Protein AF-A0A9W7BFG1-F1 (afdb_monomer)

Foldseek 3Di:
DDDDDDDDDDDDDDDDDDPDDDDDDDDDDDDDDDDDDDDDDDDDDDDDDDDDPDPPPPPDDDDDDDDDDDDPDPDDPPDPPPPPDDDPDDFDLLLVQLVQQVVQLVPEPQPPDGKKKWKAAPVSDTFFIFIKDFPPPDDPVVAASACDDPDPRNHCVVGIDHNLRRRQVRGPDPARAQIEMEMAEQDFQVSLVVCLVSNHQEYEYADDPVCPDPRNVNSVVSCVVSNRHYHYDDGPDPDDDDDPVVDPDDPPPPDPPPPPPPPDDDDDDDDDDDDDD

Nearest PDB structures (foldseek):
  2w4l-assembly1_F  TM=9.970E-01  e=1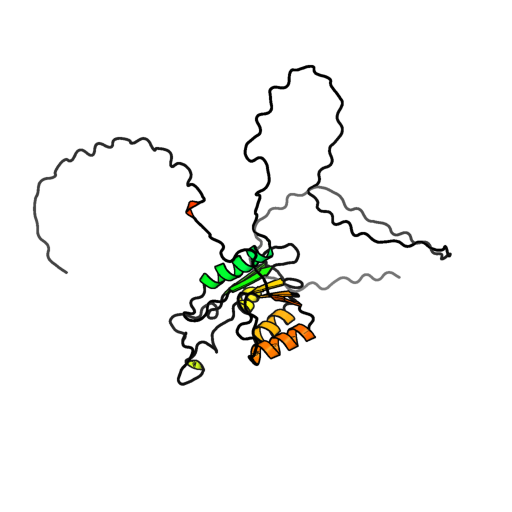.344E-28  Homo sapiens
  2w4l-assembly1_E  TM=9.725E-01  e=6.953E-29  Homo sapiens
  2w4l-assembly1_B  TM=9.940E-01  e=4.124E-28  Homo sapiens
  2w4l-assembly1_C  TM=9.724E-01  e=1.126E-24  Homo sapiens
  2w4l-assembly1_D  TM=9.408E-01  e=2.028E-25  Homo sapiens

pLDDT: mean 72.07, std 29.69, range [26.3, 98.88]

Mean predicted aligned error: 17.99 Å

Solvent-accessible surface area (backbone atoms only — not comparable to full-atom values): 18505 Å² total; per-residue (Å²): 134,90,83,89,85,87,88,84,88,88,80,87,85,88,76,95,82,84,87,85,81,84,91,79,89,85,84,88,83,90,78,86,82,86,86,84,88,84,89,87,90,86,91,82,82,88,76,91,79,82,82,78,82,78,77,84,73,85,84,73,79,83,86,78,92,76,80,94,73,91,71,96,64,89,77,73,82,78,74,78,66,88,80,85,66,80,76,92,80,70,81,50,68,68,53,47,44,44,46,50,4,54,59,36,12,71,70,29,78,50,92,86,67,64,35,8,12,26,28,28,41,86,85,75,41,80,37,17,52,15,31,26,38,61,53,92,90,58,58,80,85,79,51,47,83,37,92,64,52,97,46,71,85,45,18,26,75,86,55,51,40,50,13,62,53,37,11,66,71,54,36,84,45,100,68,48,61,64,11,35,35,22,26,49,52,57,58,41,36,72,45,38,54,52,44,53,76,50,35,36,38,33,42,36,20,60,37,63,89,58,52,88,39,70,45,34,46,51,17,51,52,50,30,64,73,72,66,33,45,76,44,78,55,79,66,94,59,98,74,85,84,88,65,80,75,78,60,74,74,76,82,78,73,82,71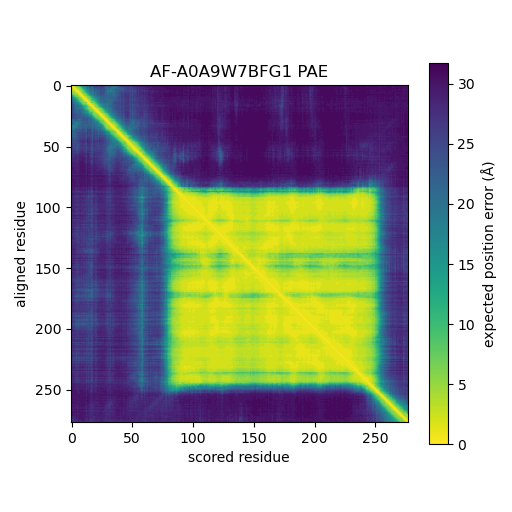,76,82,74,81,75,78,77,77,84,74,82,78,81,92,75,89,80,89,84,80,89,132

Secondary structure (DSSP, 8-state):
------------------------------------------------------------PPPPP----------------TT-S--SSPPPHHHHHHHHHHHHHTT---SS---EEEEE-TTS-EEEEEE-BPPTTS-TTTS---S--SSGGGSSTTTPBPHHHHHHHT-SSS--TT-EEEEEEPPPHHHHHHHHHHT--EEEEEE-TTTTSHHHHHHHHHHHHHT-EEEE---SSS-----GGGSPPPP--------------PPPP--------

InterPro domains:
  IPR002125 Cytidine and deoxycytidylate deaminase domain [PF00383] (93-206)
  IPR002125 Cytidine and deoxycytidylate deaminase domain [PS51747] (92-216)
  IPR015517 Deoxycytidylate deaminase-related [PTHR11086] (75-244)
  IPR016192 APOBEC/CMP deaminase, zinc-binding [PS00903] (162-195)
  IPR016193 Cytidine deaminase-like [SSF53927] (94-234)
  IPR035105 Deoxycytidylate deaminase domain [cd01286] (94-224)

Organism: NCBI:txid1606541

Radius of gyration: 32.83 Å; Cα contacts (8 Å, |Δi|>4): 308; chains: 1; bounding box: 117×61×84 Å

Structure (mmCIF, N/CA/C/O backbone):
data_AF-A0A9W7BFG1-F1
#
_entry.id   AF-A0A9W7BFG1-F1
#
loop_
_atom_site.group_PDB
_atom_site.id
_atom_site.type_symbol
_atom_site.label_atom_id
_atom_site.label_alt_id
_atom_site.label_comp_id
_atom_site.label_asym_id
_atom_site.label_entity_id
_atom_site.label_seq_id
_atom_site.pdbx_PDB_ins_code
_atom_site.Cartn_x
_atom_site.Cartn_y
_atom_site.Cartn_z
_atom_site.occupancy
_atom_site.B_iso_or_equiv
_atom_site.auth_seq_id
_atom_site.auth_comp_id
_atom_site.auth_asym_id
_atom_site.auth_atom_id
_atom_site.pdbx_PDB_model_num
ATOM 1 N N . MET A 1 1 ? -42.681 -41.526 6.812 1.00 36.12 1 MET A N 1
ATOM 2 C CA . MET A 1 1 ? -41.864 -42.642 6.291 1.00 36.12 1 MET A CA 1
ATOM 3 C C . MET A 1 1 ? -40.421 -42.371 6.676 1.00 36.12 1 MET A C 1
ATOM 5 O O . MET A 1 1 ? -39.918 -41.306 6.351 1.00 36.12 1 MET A O 1
ATOM 9 N N . ASN A 1 2 ? -39.822 -43.285 7.440 1.00 30.03 2 ASN A N 1
ATOM 10 C CA . ASN A 1 2 ? -38.415 -43.251 7.838 1.00 30.03 2 ASN A CA 1
ATOM 11 C C . ASN A 1 2 ? -37.505 -43.499 6.628 1.00 30.03 2 ASN A C 1
ATOM 13 O O . ASN A 1 2 ? -37.851 -44.305 5.767 1.00 30.03 2 ASN A O 1
ATOM 17 N N . GLY A 1 3 ? -36.332 -42.866 6.607 1.00 29.25 3 GLY A N 1
ATOM 18 C CA . GLY A 1 3 ? -35.307 -43.086 5.587 1.00 29.25 3 GLY A CA 1
ATOM 19 C C . GLY A 1 3 ? -33.927 -42.662 6.076 1.00 29.25 3 GLY A C 1
ATOM 20 O O . GLY A 1 3 ? -33.474 -41.560 5.794 1.00 29.25 3 GLY A O 1
ATOM 21 N N . LEU A 1 4 ? -33.301 -43.552 6.842 1.00 28.88 4 LEU A N 1
ATOM 22 C CA . LEU A 1 4 ? -31.905 -43.531 7.267 1.00 28.88 4 LEU A CA 1
ATOM 23 C C . LEU A 1 4 ? -31.034 -43.993 6.083 1.00 28.88 4 LEU A C 1
ATOM 25 O O . LEU A 1 4 ? -31.277 -45.080 5.565 1.00 28.88 4 LEU A O 1
ATOM 29 N N . ILE A 1 5 ? -30.013 -43.232 5.679 1.00 28.14 5 ILE A N 1
ATOM 30 C CA . ILE A 1 5 ? -28.895 -43.772 4.888 1.00 28.14 5 ILE A CA 1
ATOM 31 C C . ILE A 1 5 ? -27.597 -43.233 5.478 1.00 28.14 5 ILE A C 1
ATOM 33 O O . ILE A 1 5 ? -27.314 -42.039 5.437 1.00 28.14 5 ILE A O 1
ATOM 37 N N . CYS A 1 6 ? -26.810 -44.152 6.020 1.00 27.42 6 CYS A N 1
ATOM 38 C CA . CYS A 1 6 ? -25.409 -43.974 6.343 1.00 27.42 6 CYS A CA 1
ATOM 39 C C . CYS A 1 6 ? -24.687 -45.187 5.749 1.00 27.42 6 CYS A C 1
ATOM 41 O O . CYS A 1 6 ? -25.158 -46.304 5.959 1.00 27.42 6 CYS A O 1
ATOM 43 N N . LEU A 1 7 ? -23.606 -44.962 4.995 1.00 32.19 7 LEU A N 1
ATOM 44 C CA . LEU A 1 7 ? -22.329 -45.694 5.034 1.00 32.19 7 LEU A CA 1
ATOM 45 C C . LEU A 1 7 ? -21.498 -45.391 3.778 1.00 32.19 7 LEU A C 1
ATOM 47 O O . LEU A 1 7 ? -21.969 -45.520 2.652 1.00 32.19 7 LEU A O 1
ATOM 51 N N . GLY A 1 8 ? -20.233 -45.033 4.007 1.00 27.47 8 GLY A N 1
ATOM 52 C CA . GLY A 1 8 ? -19.219 -44.857 2.970 1.00 27.47 8 GLY A CA 1
ATOM 53 C C . GLY A 1 8 ? -17.966 -44.150 3.486 1.00 27.47 8 GLY A C 1
ATOM 54 O O . GLY A 1 8 ? -17.648 -43.058 3.034 1.00 27.47 8 GLY A O 1
ATOM 55 N N . ALA A 1 9 ? -17.284 -44.750 4.465 1.00 34.53 9 ALA A N 1
ATOM 56 C CA . ALA A 1 9 ? -15.946 -44.347 4.895 1.00 34.53 9 ALA A CA 1
ATOM 57 C C . ALA A 1 9 ? -14.885 -44.897 3.925 1.00 34.53 9 ALA A C 1
ATOM 59 O O . ALA A 1 9 ? -14.987 -46.051 3.515 1.00 34.53 9 ALA A O 1
ATOM 60 N N . GLY A 1 10 ? -13.846 -44.112 3.614 1.00 30.50 10 GLY A N 1
ATOM 61 C CA . GLY A 1 10 ? -12.666 -44.629 2.911 1.00 30.50 10 GLY A CA 1
ATOM 62 C C . GLY A 1 10 ? -11.799 -43.589 2.200 1.00 30.50 10 GLY A C 1
ATOM 63 O O . GLY A 1 10 ? -11.702 -43.627 0.983 1.00 30.50 10 GLY A O 1
ATOM 64 N N . ALA A 1 11 ? -11.139 -42.694 2.940 1.00 34.50 11 ALA A N 1
ATOM 65 C CA . ALA A 1 11 ? -9.873 -42.093 2.504 1.00 34.50 11 ALA A CA 1
ATOM 66 C C . ALA A 1 11 ? -9.095 -41.601 3.734 1.00 34.50 11 ALA A C 1
ATOM 68 O O . ALA A 1 11 ? -9.480 -40.649 4.410 1.00 34.50 11 ALA A O 1
ATOM 69 N N . SER A 1 12 ? -8.026 -42.323 4.045 1.00 32.75 12 SER A N 1
ATOM 70 C CA . SER A 1 12 ? -7.049 -42.079 5.101 1.00 32.75 12 SER A CA 1
ATOM 71 C C . SER A 1 12 ? -6.272 -40.779 4.872 1.00 32.75 12 SER A C 1
ATOM 73 O O . SER A 1 12 ? -5.597 -40.630 3.855 1.00 32.75 12 SER A O 1
ATOM 75 N N . CYS A 1 13 ? -6.314 -39.859 5.839 1.00 31.23 13 CYS A N 1
ATOM 76 C CA . CYS A 1 13 ? -5.344 -38.775 5.952 1.00 31.23 13 CYS A CA 1
ATOM 77 C C . CYS A 1 13 ? -4.135 -39.257 6.771 1.00 31.23 13 CYS A C 1
ATOM 79 O O . CYS A 1 13 ? -4.173 -39.279 8.000 1.00 31.23 13 CYS A O 1
ATOM 81 N N . ASP A 1 14 ? -3.061 -39.646 6.088 1.00 31.55 14 ASP A N 1
ATOM 82 C CA . ASP A 1 14 ? -1.747 -39.851 6.702 1.00 31.55 14 ASP A CA 1
ATOM 83 C C . ASP A 1 14 ? -0.910 -38.576 6.541 1.00 31.55 14 ASP A C 1
ATOM 85 O O . ASP A 1 14 ? -0.401 -38.291 5.461 1.00 31.55 14 ASP A O 1
ATOM 89 N N . MET A 1 15 ? -0.776 -37.795 7.619 1.00 32.56 15 MET A N 1
ATOM 90 C CA . MET A 1 15 ? 0.341 -36.863 7.834 1.00 32.56 15 MET A CA 1
ATOM 91 C C . MET A 1 15 ? 0.450 -36.484 9.328 1.00 32.56 15 MET A C 1
ATOM 93 O O . MET A 1 15 ? -0.565 -36.392 10.026 1.00 32.56 15 MET A O 1
ATOM 97 N N . PRO A 1 16 ? 1.669 -36.282 9.865 1.00 33.97 16 PRO A N 1
ATOM 98 C CA . PRO A 1 16 ? 1.954 -36.421 11.287 1.00 33.97 16 PRO A CA 1
ATOM 99 C C . PRO A 1 16 ? 2.050 -35.055 11.977 1.00 33.97 16 PRO A C 1
ATOM 101 O O . PRO A 1 16 ? 3.102 -34.428 11.966 1.00 33.97 16 PRO A O 1
ATOM 104 N N . CYS A 1 17 ? 0.976 -34.582 12.618 1.00 34.22 17 CYS A N 1
ATOM 105 C CA . CYS A 1 17 ? 1.080 -33.392 13.484 1.00 34.22 17 CYS A CA 1
ATOM 106 C C . CYS A 1 17 ? 0.189 -33.406 14.741 1.00 34.22 17 CYS A C 1
ATOM 108 O O . CYS A 1 17 ? 0.155 -32.429 15.484 1.00 34.22 17 CYS A O 1
ATOM 110 N N . CYS A 1 18 ? -0.506 -34.507 15.045 1.00 34.31 18 CYS A N 1
ATOM 111 C CA . CYS A 1 18 ? -1.439 -34.554 16.182 1.00 34.31 18 CYS A CA 1
ATOM 112 C C . CYS A 1 18 ? -1.169 -35.709 17.155 1.00 34.31 18 CYS A C 1
ATOM 114 O O . CYS A 1 18 ? -2.089 -36.410 17.571 1.00 34.31 18 CYS A O 1
ATOM 116 N N . ARG A 1 19 ? 0.091 -35.913 17.560 1.00 34.03 19 ARG A N 1
ATOM 117 C CA . ARG A 1 19 ? 0.404 -36.754 18.726 1.00 34.03 19 ARG A CA 1
ATOM 118 C C . ARG A 1 19 ? 0.784 -35.887 19.914 1.00 34.03 19 ARG A C 1
ATOM 120 O O . ARG A 1 19 ? 1.923 -35.464 20.041 1.00 34.03 19 ARG A O 1
ATOM 127 N N . GLY A 1 20 ? -0.180 -35.699 20.805 1.00 36.19 20 GLY A N 1
ATOM 128 C CA . GLY A 1 20 ? 0.082 -35.225 22.155 1.00 36.19 20 GLY A CA 1
ATOM 129 C C . GLY A 1 20 ? -1.037 -34.354 22.682 1.00 36.19 20 GLY A C 1
ATOM 130 O O . GLY A 1 20 ? -0.900 -33.146 22.645 1.00 36.19 20 GLY A O 1
ATOM 131 N N . LEU A 1 21 ? -2.116 -34.969 23.172 1.00 32.47 21 LEU A N 1
ATOM 132 C CA . LEU A 1 21 ? -2.880 -34.502 24.334 1.00 32.47 21 LEU A CA 1
ATOM 133 C C . LEU A 1 21 ? -3.831 -35.629 24.764 1.00 32.47 21 LEU A C 1
ATOM 135 O O . LEU A 1 21 ? -4.666 -36.110 23.998 1.00 32.47 21 LEU A O 1
ATOM 139 N N . LYS A 1 22 ? -3.609 -36.125 25.983 1.00 33.62 22 LYS A N 1
ATOM 140 C CA . LYS A 1 22 ? -4.366 -37.211 26.608 1.00 33.62 22 LYS A CA 1
ATOM 141 C C . LYS A 1 22 ? -5.809 -36.767 26.874 1.00 33.62 22 LYS A C 1
ATOM 143 O O . LYS A 1 22 ? -6.043 -35.660 27.346 1.00 33.62 22 LYS A O 1
ATOM 148 N N . ARG A 1 23 ? -6.753 -37.680 26.628 1.00 32.50 23 ARG A N 1
ATOM 149 C CA . ARG A 1 23 ? -8.150 -37.600 27.070 1.00 32.50 23 ARG A CA 1
ATOM 150 C C . ARG A 1 23 ? -8.219 -37.645 28.602 1.00 32.50 23 ARG A C 1
ATOM 152 O O . ARG A 1 23 ? -7.734 -38.600 29.201 1.00 32.50 23 ARG A O 1
ATOM 159 N N . GLY A 1 24 ? -8.873 -36.656 29.202 1.00 29.84 24 GLY A N 1
ATOM 160 C CA . GLY A 1 24 ? -9.443 -36.703 30.548 1.00 29.84 24 GLY A CA 1
ATOM 161 C C . GLY A 1 24 ? -10.875 -36.190 30.440 1.00 29.84 24 GLY A C 1
ATOM 162 O O . GLY A 1 24 ? -11.081 -35.080 29.959 1.00 29.84 24 GLY A O 1
ATOM 163 N N . GLY A 1 25 ? -11.847 -37.053 30.734 1.00 29.12 25 GLY A N 1
ATOM 164 C CA . GLY A 1 25 ? -13.266 -36.791 30.504 1.00 29.12 25 GLY A CA 1
ATOM 165 C C . GLY A 1 25 ? -13.963 -36.046 31.640 1.00 29.12 25 GLY A C 1
ATOM 166 O O . GLY A 1 25 ? -13.408 -35.871 32.721 1.00 29.12 25 GLY A O 1
ATOM 167 N N . GLY A 1 26 ? -15.226 -35.700 31.381 1.00 27.72 26 GLY A N 1
ATOM 168 C CA . GLY A 1 26 ? -16.223 -35.422 32.412 1.00 27.72 26 GLY A CA 1
ATOM 169 C C . GLY A 1 26 ? -17.043 -34.155 32.179 1.00 27.72 26 GLY A C 1
ATOM 170 O O . GLY A 1 26 ? -16.543 -33.060 32.394 1.00 27.72 26 GLY A O 1
ATOM 171 N N . GLY A 1 27 ? -18.329 -34.336 31.856 1.00 28.20 27 GLY A N 1
ATOM 172 C CA . GLY A 1 27 ? -19.391 -33.508 32.437 1.00 28.20 27 GLY A CA 1
ATOM 173 C C . GLY A 1 27 ? -20.100 -32.488 31.542 1.00 28.20 27 GLY A C 1
ATOM 174 O O . GLY A 1 27 ? -19.783 -31.311 31.601 1.00 28.20 27 GLY A O 1
ATOM 175 N N . GLY A 1 28 ? -21.160 -32.943 30.864 1.00 26.95 28 GLY A N 1
ATOM 176 C CA . GLY A 1 28 ? -22.507 -32.377 31.045 1.00 26.95 28 GLY A CA 1
ATOM 177 C C . GLY A 1 28 ? -22.949 -31.187 30.183 1.00 26.95 28 GLY A C 1
ATOM 178 O O . GLY A 1 28 ? -22.392 -30.101 30.276 1.00 26.95 28 GLY A O 1
ATOM 179 N N . GLY A 1 29 ? -24.067 -31.379 29.467 1.00 29.03 29 GLY A N 1
ATOM 180 C CA . GLY A 1 29 ? -24.996 -30.294 29.131 1.00 29.03 29 GLY A CA 1
ATOM 181 C C . GLY A 1 29 ? -25.420 -30.184 27.667 1.00 29.03 29 GLY A C 1
ATOM 182 O O . GLY A 1 29 ? -25.210 -29.139 27.062 1.00 29.03 29 GLY A O 1
ATOM 183 N N . GLU A 1 30 ? -26.043 -31.219 27.100 1.00 34.34 30 GLU A N 1
ATOM 184 C CA . GLU A 1 30 ? -26.917 -31.045 25.932 1.00 34.34 30 GLU A CA 1
ATOM 185 C C . GLU A 1 30 ? -28.240 -30.412 26.391 1.00 34.34 30 GLU A C 1
ATOM 187 O O . GLU A 1 30 ? -28.866 -30.898 27.335 1.00 34.34 30 GLU A O 1
ATOM 192 N N . SER A 1 31 ? -28.701 -29.357 25.718 1.00 29.44 31 SER A N 1
ATOM 193 C CA . SER A 1 31 ? -30.106 -28.950 25.777 1.00 29.44 31 SER A CA 1
ATOM 194 C C . SER A 1 31 ? -30.638 -28.670 24.373 1.00 29.44 31 SER A C 1
ATOM 196 O O . SER A 1 31 ? -30.244 -27.738 23.674 1.00 29.44 31 SER A O 1
ATOM 198 N N . CYS A 1 32 ? -31.538 -29.558 23.959 1.00 26.30 32 CYS A N 1
ATOM 199 C CA . CYS A 1 32 ? -32.383 -29.443 22.786 1.00 26.30 32 CYS A CA 1
ATOM 200 C C . CYS A 1 32 ? -33.391 -28.299 22.977 1.00 26.30 32 CYS A C 1
ATOM 202 O O . CYS A 1 32 ? -33.980 -28.168 24.050 1.00 26.30 32 CYS A O 1
ATOM 204 N N . VAL A 1 33 ? -33.641 -27.511 21.930 1.00 28.28 33 VAL A N 1
ATOM 205 C CA . VAL A 1 33 ? -34.744 -26.540 21.894 1.00 28.28 33 VAL A CA 1
ATOM 206 C C . VAL A 1 33 ? -35.858 -27.111 21.021 1.00 28.28 33 VAL A C 1
ATOM 208 O O . VAL A 1 33 ? -35.675 -27.327 19.824 1.00 28.28 33 VAL A O 1
ATOM 211 N N . SER A 1 34 ? -37.005 -27.372 21.646 1.00 27.34 34 SER A N 1
ATOM 212 C CA . SER A 1 34 ? -38.252 -27.764 20.990 1.00 27.34 34 SER A CA 1
ATOM 213 C C . SER A 1 34 ? -38.871 -26.577 20.253 1.00 27.34 34 SER A C 1
ATOM 215 O O . SER A 1 34 ? -39.034 -25.502 20.826 1.00 27.34 34 SER A O 1
ATOM 217 N N . ILE A 1 35 ? -39.272 -26.797 19.002 1.00 29.66 35 ILE A N 1
ATOM 218 C CA . ILE A 1 35 ? -40.114 -25.885 18.226 1.00 29.66 35 ILE A CA 1
ATOM 219 C C . ILE A 1 35 ? -41.555 -26.403 18.253 1.00 29.66 35 ILE A C 1
ATOM 221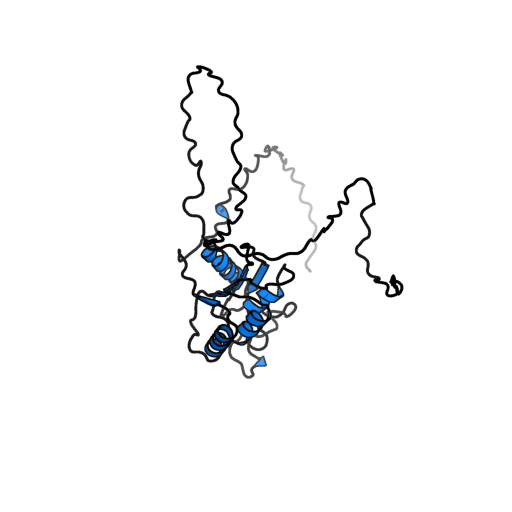 O O . ILE A 1 35 ? -41.836 -27.485 17.750 1.00 29.66 35 ILE A O 1
ATOM 225 N N . ASN A 1 36 ? -42.471 -25.635 18.840 1.00 31.84 36 ASN A N 1
ATOM 226 C CA . ASN A 1 36 ? -43.906 -25.797 18.612 1.00 31.84 36 ASN A CA 1
ATOM 227 C C . ASN A 1 36 ? -44.381 -24.589 17.806 1.00 31.84 36 ASN A C 1
ATOM 229 O O . ASN A 1 36 ? -44.252 -23.453 18.260 1.00 31.84 36 ASN A O 1
ATOM 233 N N . GLY A 1 37 ? -44.890 -24.848 16.603 1.00 28.34 37 GLY A N 1
ATOM 234 C CA . GLY A 1 37 ? -45.633 -23.882 15.801 1.00 28.34 37 GLY A CA 1
ATOM 235 C C . GLY A 1 37 ? -47.137 -24.005 16.049 1.00 28.34 37 GLY A C 1
ATOM 236 O O . GLY A 1 37 ? -47.638 -25.097 16.312 1.00 28.34 37 GLY A O 1
ATOM 237 N N . SER A 1 38 ? -47.846 -22.885 15.931 1.00 31.89 38 SER A N 1
ATOM 238 C CA . SER A 1 38 ? -49.294 -22.836 15.721 1.00 31.89 38 SER A CA 1
ATOM 239 C C . SER A 1 38 ? -49.652 -21.579 14.929 1.00 31.89 38 SER A C 1
ATOM 241 O O . SER A 1 38 ? -49.167 -20.488 15.229 1.00 31.89 38 SER A O 1
ATOM 243 N N . ASP A 1 39 ? -50.480 -21.790 13.912 1.00 31.72 39 ASP A N 1
ATOM 244 C CA . ASP A 1 39 ? -50.897 -20.888 12.840 1.00 31.72 39 ASP A CA 1
ATOM 245 C C . ASP A 1 39 ? -51.834 -19.732 13.252 1.00 31.72 39 ASP A C 1
ATOM 247 O O . ASP A 1 39 ? -52.580 -19.841 14.224 1.00 31.72 39 ASP A O 1
ATOM 251 N N . GLY A 1 40 ? -51.892 -18.685 12.409 1.00 30.41 40 GLY A N 1
ATOM 252 C CA . GLY A 1 40 ? -53.086 -17.835 12.227 1.00 30.41 40 GLY A CA 1
ATOM 253 C C . GLY A 1 40 ? -52.843 -16.315 12.083 1.00 30.41 40 GLY A C 1
ATOM 254 O O . GLY A 1 40 ? -52.253 -15.726 12.985 1.00 30.41 40 GLY A O 1
ATOM 255 N N . PRO A 1 41 ? -53.320 -15.643 11.004 1.00 36.56 41 PRO A N 1
ATOM 256 C CA . PRO A 1 41 ? -53.121 -14.208 10.768 1.00 36.56 41 PRO A CA 1
ATOM 257 C C . PRO A 1 41 ? -54.328 -13.349 11.205 1.00 36.56 41 PRO A C 1
ATOM 259 O O . PRO A 1 41 ? -55.480 -13.720 10.989 1.00 36.56 41 PRO A O 1
ATOM 262 N N . GLY A 1 42 ? -54.069 -12.157 11.749 1.00 30.70 42 GLY A N 1
ATOM 263 C CA . GLY A 1 42 ? -55.076 -11.127 12.039 1.00 30.70 42 GLY A CA 1
ATOM 264 C C . GLY A 1 42 ? -54.437 -9.726 12.105 1.00 30.70 42 GLY A C 1
ATOM 265 O O . GLY A 1 42 ? -53.275 -9.633 12.502 1.00 30.70 42 GLY A O 1
ATOM 266 N N . PRO A 1 43 ? -55.128 -8.650 11.676 1.00 40.62 43 PRO A N 1
ATOM 267 C CA . PRO A 1 43 ? -54.515 -7.348 11.412 1.00 40.62 43 PRO A CA 1
ATOM 268 C C . PRO A 1 43 ? -54.606 -6.411 12.622 1.00 40.62 43 PRO A C 1
ATOM 270 O O . PRO A 1 43 ? -55.655 -6.345 13.256 1.00 40.62 43 PRO A O 1
ATOM 273 N N . VAL A 1 44 ? -53.555 -5.632 12.896 1.00 37.25 44 VAL A N 1
ATOM 274 C CA . VAL A 1 44 ? -53.647 -4.413 13.719 1.00 37.25 44 VAL A CA 1
ATOM 275 C C . VAL A 1 44 ? -52.629 -3.362 13.276 1.00 37.25 44 VAL A C 1
ATOM 277 O O . VAL A 1 44 ? -51.487 -3.661 12.928 1.00 37.25 44 VAL A O 1
ATOM 280 N N . ASP A 1 45 ? -53.121 -2.131 13.270 1.00 29.92 45 ASP A N 1
ATOM 281 C CA . ASP A 1 45 ? -52.550 -0.909 12.729 1.00 29.92 45 ASP A CA 1
ATOM 282 C C . ASP A 1 45 ? -51.293 -0.375 13.438 1.00 29.92 45 ASP A C 1
ATOM 284 O O . ASP A 1 45 ? -51.117 -0.487 14.647 1.00 29.92 45 ASP A O 1
ATOM 288 N N . GLY A 1 46 ? -50.472 0.315 12.638 1.00 32.69 46 GLY A N 1
ATOM 289 C CA . GLY A 1 46 ? -49.825 1.589 12.962 1.00 32.69 46 GLY A CA 1
ATOM 290 C C . GLY A 1 46 ? -49.094 1.753 14.297 1.00 32.69 46 GLY A C 1
ATOM 291 O O . GLY A 1 46 ? -49.638 2.334 15.229 1.00 32.69 46 GLY A O 1
ATOM 292 N N . ASN A 1 47 ? -47.785 1.484 14.307 1.00 32.06 47 ASN A N 1
ATOM 293 C CA . ASN A 1 47 ? -46.814 2.497 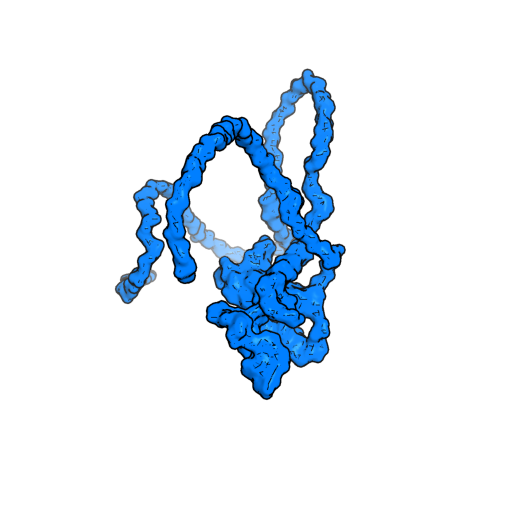14.740 1.00 32.06 47 ASN A CA 1
ATOM 294 C C . ASN A 1 47 ? -45.385 2.158 14.292 1.00 32.06 47 ASN A C 1
ATOM 296 O O . ASN A 1 47 ? -44.975 1.000 14.264 1.00 32.06 47 ASN A O 1
ATOM 300 N N . LYS A 1 48 ? -44.632 3.199 13.919 1.00 30.36 48 LYS A N 1
ATOM 301 C CA . LYS A 1 48 ? -43.218 3.137 13.521 1.00 30.36 48 LYS A CA 1
ATOM 302 C C . LYS A 1 48 ? -42.380 2.447 14.603 1.00 30.36 48 LYS A C 1
ATOM 304 O O . LYS A 1 48 ? -42.329 2.926 15.730 1.00 30.36 48 LYS A O 1
ATOM 309 N N . VAL A 1 49 ? -41.659 1.393 14.230 1.00 28.61 49 VAL A N 1
ATOM 310 C CA . VAL A 1 49 ? -40.547 0.846 15.017 1.00 28.61 49 VAL A CA 1
ATOM 311 C C . VAL A 1 49 ? -39.233 1.312 14.394 1.00 28.61 49 VAL A C 1
ATOM 313 O O . VAL A 1 49 ? -38.802 0.803 13.362 1.00 28.61 49 VAL A O 1
ATOM 316 N N . GLU A 1 50 ? -38.607 2.320 15.006 1.00 30.20 50 GLU A N 1
ATOM 317 C CA . GLU A 1 50 ? -37.186 2.606 14.801 1.00 30.20 50 GLU A CA 1
ATOM 318 C C . GLU A 1 50 ? -36.372 1.497 15.473 1.00 30.20 50 GLU A C 1
ATOM 320 O O . GLU A 1 50 ? -36.375 1.348 16.693 1.00 30.20 50 GLU A O 1
ATOM 325 N N . ALA A 1 51 ? -35.671 0.697 14.672 1.00 27.91 51 ALA A N 1
ATOM 326 C CA . ALA A 1 51 ? -34.697 -0.257 15.177 1.00 27.91 51 ALA A CA 1
ATOM 327 C C . ALA A 1 51 ? -33.373 0.473 15.447 1.00 27.91 51 ALA A C 1
ATOM 329 O O . ALA A 1 51 ? -32.521 0.601 14.566 1.00 27.91 51 ALA A O 1
ATOM 330 N N . THR A 1 52 ? -33.188 0.969 16.670 1.00 29.09 52 THR A N 1
ATOM 331 C CA . THR A 1 52 ? -31.872 1.407 17.143 1.00 29.09 52 THR A CA 1
ATOM 332 C C . THR A 1 52 ? -31.038 0.168 17.466 1.00 29.09 52 THR A C 1
ATOM 334 O O . THR A 1 52 ? -31.240 -0.490 18.484 1.00 29.09 52 THR A O 1
ATOM 337 N N . LEU A 1 53 ? -30.093 -0.170 16.587 1.00 27.42 53 LEU A N 1
ATOM 338 C CA . LEU A 1 53 ? -29.035 -1.138 16.882 1.00 27.42 53 LEU A CA 1
ATOM 339 C C . LEU A 1 53 ? -28.116 -0.545 17.957 1.00 27.42 53 LEU A C 1
ATOM 341 O O . LEU A 1 53 ? -27.175 0.189 17.654 1.00 27.42 53 LEU A O 1
ATOM 345 N N . VAL A 1 54 ? -28.401 -0.860 19.219 1.00 30.11 54 VAL A N 1
ATOM 346 C CA . VAL A 1 54 ? -27.483 -0.611 20.331 1.00 30.11 54 VAL A CA 1
ATOM 347 C C . VAL A 1 54 ? -26.297 -1.558 20.157 1.00 30.11 54 VAL A C 1
ATOM 349 O O . VAL A 1 54 ? -26.421 -2.775 20.290 1.00 30.11 54 VAL A O 1
ATOM 352 N N . ARG A 1 55 ? -25.141 -0.999 19.785 1.00 32.69 55 ARG A N 1
ATOM 353 C CA . ARG A 1 55 ? -23.862 -1.710 19.833 1.00 32.69 55 ARG A CA 1
ATOM 354 C C . ARG A 1 55 ? -23.529 -1.973 21.297 1.00 32.69 55 ARG A C 1
ATOM 356 O O . ARG A 1 55 ? -23.453 -1.042 22.091 1.00 32.69 55 ARG A O 1
ATOM 363 N N . ASN A 1 56 ? -23.331 -3.243 21.633 1.00 28.02 56 ASN A N 1
ATOM 364 C CA . ASN A 1 56 ? -22.798 -3.659 22.923 1.00 28.02 56 ASN A CA 1
ATOM 365 C C . ASN A 1 56 ? -21.301 -3.328 22.977 1.00 28.02 56 ASN A C 1
ATOM 367 O O . ASN A 1 56 ? -20.456 -4.185 22.723 1.00 28.02 56 ASN A O 1
ATOM 371 N N . ASP A 1 57 ? -20.979 -2.082 23.315 1.00 31.98 57 ASP A N 1
ATOM 372 C CA . ASP A 1 57 ? -19.652 -1.707 23.792 1.00 31.98 57 ASP A CA 1
ATOM 373 C C . ASP A 1 57 ? -19.504 -2.243 25.223 1.00 31.98 57 ASP A C 1
ATOM 375 O O . ASP A 1 57 ? -19.723 -1.550 26.214 1.00 31.98 57 ASP A O 1
ATOM 379 N N . THR A 1 58 ? -19.181 -3.530 25.362 1.00 38.84 58 THR A N 1
ATOM 380 C CA . THR A 1 58 ? -18.918 -4.136 26.672 1.00 38.84 58 THR A CA 1
ATOM 381 C C . THR A 1 58 ? -17.558 -3.690 27.200 1.00 38.84 58 THR A C 1
ATOM 383 O O . THR A 1 58 ? -16.583 -4.435 27.132 1.00 38.84 58 THR A O 1
ATOM 386 N N . TYR A 1 59 ? -17.520 -2.476 27.744 1.00 33.28 59 TYR A N 1
ATOM 387 C CA . TYR A 1 59 ? -16.720 -2.093 28.910 1.00 33.28 59 TYR A CA 1
ATOM 388 C C . TYR A 1 59 ? -17.502 -1.110 29.802 1.00 33.28 59 TYR A C 1
ATOM 390 O O . TYR A 1 59 ? -16.919 -0.220 30.404 1.00 33.28 59 TYR A O 1
ATOM 398 N N . ASP A 1 60 ? -18.814 -1.313 29.945 1.00 38.06 60 ASP A N 1
ATOM 399 C CA . ASP A 1 60 ? -19.596 -0.751 31.050 1.00 38.06 60 ASP A CA 1
ATOM 400 C C . ASP A 1 60 ? -19.949 -1.876 32.033 1.00 38.06 60 ASP A C 1
ATOM 402 O O . ASP A 1 60 ? -20.678 -2.814 31.707 1.00 38.06 60 ASP A O 1
ATOM 406 N N . ARG A 1 61 ? -19.398 -1.814 33.252 1.00 34.47 61 ARG A N 1
ATOM 407 C CA . ARG A 1 61 ? -19.882 -2.614 34.388 1.00 34.47 61 ARG A CA 1
ATOM 408 C C . ARG A 1 61 ? -20.928 -1.793 35.151 1.00 34.47 61 ARG A C 1
ATOM 410 O O . ARG A 1 61 ? -20.599 -0.678 35.552 1.00 34.47 61 ARG A O 1
ATOM 417 N N . PRO A 1 62 ? -22.120 -2.337 35.448 1.00 36.78 62 PRO A N 1
ATOM 418 C CA . PRO A 1 62 ? -23.070 -1.677 36.331 1.00 36.78 62 PRO A CA 1
ATOM 419 C C . PRO A 1 62 ? -22.621 -1.776 37.797 1.00 36.78 62 PRO A C 1
ATOM 421 O O . PRO A 1 62 ? -22.150 -2.819 38.258 1.00 36.78 62 PRO A O 1
ATOM 424 N N . LEU A 1 63 ? -22.764 -0.659 38.515 1.00 37.09 63 LEU A N 1
ATOM 425 C CA . LEU A 1 63 ? -22.591 -0.546 39.962 1.00 37.09 63 LEU A CA 1
ATOM 426 C C . LEU A 1 63 ? -23.677 -1.370 40.665 1.00 37.09 63 LEU A C 1
ATOM 428 O O . LEU A 1 63 ? -24.861 -1.167 40.420 1.00 37.09 63 LEU A O 1
ATOM 432 N N . ALA A 1 64 ? -23.263 -2.293 41.530 1.00 38.47 64 ALA A N 1
ATOM 433 C CA . ALA A 1 64 ? -24.169 -2.989 42.433 1.00 38.47 64 ALA A CA 1
ATOM 434 C C . ALA A 1 64 ? -24.331 -2.178 43.725 1.00 38.47 64 ALA A C 1
ATOM 436 O O . ALA A 1 64 ? -23.338 -1.831 44.371 1.00 38.47 64 ALA A O 1
ATOM 437 N N . ASP A 1 65 ? -25.587 -1.922 44.084 1.00 38.62 65 ASP A N 1
ATOM 438 C CA . ASP A 1 65 ? -26.030 -1.323 45.338 1.00 38.62 65 ASP A CA 1
ATOM 439 C C . ASP A 1 65 ? -25.492 -2.085 46.554 1.00 38.62 65 ASP A C 1
ATOM 441 O O . ASP A 1 65 ? -25.719 -3.289 46.694 1.00 38.62 65 ASP A O 1
ATOM 445 N N . LYS A 1 66 ? -24.813 -1.370 47.460 1.00 39.50 66 LYS A N 1
ATOM 446 C CA . LYS A 1 66 ? -24.583 -1.804 48.844 1.00 39.50 66 LYS A CA 1
ATOM 447 C C . LYS A 1 66 ? -24.669 -0.607 49.793 1.00 39.50 66 LYS A C 1
ATOM 449 O O . LYS A 1 66 ? -23.792 0.246 49.804 1.00 39.50 66 LYS A O 1
ATOM 454 N N . GLU A 1 67 ? -25.785 -0.589 50.518 1.00 33.53 67 GLU A N 1
ATOM 455 C CA . GLU A 1 67 ? -26.017 -0.136 51.898 1.00 33.53 67 GLU A CA 1
ATOM 456 C C . GLU A 1 67 ? -25.201 1.054 52.446 1.00 33.53 67 GLU A C 1
ATOM 458 O O . GLU A 1 67 ? -23.989 0.994 52.651 1.00 33.53 67 GLU A O 1
ATOM 463 N N . ASN A 1 68 ? -25.924 2.122 52.802 1.00 30.30 68 ASN A N 1
ATOM 464 C CA . ASN A 1 68 ? -25.405 3.270 53.542 1.00 30.30 68 ASN A CA 1
ATOM 465 C C . ASN A 1 68 ? -25.037 2.878 54.982 1.00 30.30 68 ASN A C 1
ATOM 467 O O . ASN A 1 68 ? -25.907 2.772 55.845 1.00 30.30 68 ASN A O 1
ATOM 471 N N . VAL A 1 69 ? -23.739 2.755 55.259 1.00 31.75 69 VAL A N 1
ATOM 472 C CA . VAL A 1 69 ? -23.187 2.802 56.619 1.00 31.75 69 VAL A CA 1
ATOM 473 C C . VAL A 1 69 ? -22.612 4.200 56.833 1.00 31.75 69 VAL A C 1
ATOM 475 O O . VAL A 1 69 ? -21.608 4.569 56.224 1.00 31.75 69 VAL A O 1
ATOM 478 N N . VAL A 1 70 ? -23.257 5.002 57.683 1.00 32.84 70 VAL A N 1
ATOM 479 C CA . VAL A 1 70 ? -22.730 6.308 58.099 1.00 32.84 70 VAL A CA 1
ATOM 480 C C . VAL A 1 70 ? -21.608 6.060 59.105 1.00 32.84 70 VAL A C 1
ATOM 482 O O . VAL A 1 70 ? -21.859 5.749 60.265 1.00 32.84 70 VAL A O 1
ATOM 485 N N . VAL A 1 71 ? -20.362 6.174 58.646 1.00 36.38 71 VAL A N 1
ATOM 486 C CA . VAL A 1 71 ? -19.184 6.256 59.514 1.00 36.38 71 VAL A CA 1
ATOM 487 C C . VAL A 1 71 ? -18.717 7.707 59.496 1.00 36.38 71 VAL A C 1
ATOM 489 O O . VAL A 1 71 ? -18.161 8.171 58.501 1.00 36.38 71 VAL A O 1
ATOM 492 N N . GLU A 1 72 ? -18.960 8.437 60.585 1.00 38.50 72 GLU A N 1
ATOM 493 C CA . GLU A 1 72 ? -18.364 9.755 60.804 1.00 38.50 72 GLU A CA 1
ATOM 494 C C . GLU A 1 72 ? -16.858 9.586 61.035 1.00 38.50 72 GLU A C 1
ATOM 496 O O . GLU A 1 72 ? -16.381 9.335 62.138 1.00 38.50 72 GLU A O 1
ATOM 501 N N . GLY A 1 73 ? -16.100 9.673 59.945 1.00 36.66 73 GLY A N 1
ATOM 502 C CA . GLY A 1 73 ? -14.647 9.703 59.944 1.00 36.66 73 GLY A CA 1
ATOM 503 C C . GLY A 1 73 ? -14.182 10.825 59.033 1.00 36.66 73 GLY A C 1
ATOM 504 O O . GLY A 1 73 ? -14.480 10.830 57.840 1.00 36.66 73 GLY A O 1
ATOM 505 N N . SER A 1 74 ? -13.462 11.793 59.596 1.00 44.09 74 SER A N 1
ATOM 506 C CA . SER A 1 74 ? -12.836 12.899 58.873 1.00 44.09 74 SER A CA 1
ATOM 507 C C . SER A 1 74 ? -12.074 12.381 57.649 1.00 44.09 74 SER A C 1
ATOM 509 O O . SER A 1 74 ? -11.043 11.723 57.795 1.00 44.09 74 SER A O 1
ATOM 511 N N . THR A 1 75 ? -12.564 12.662 56.440 1.00 41.03 75 THR A N 1
ATOM 512 C CA . THR A 1 75 ? -11.871 12.289 55.203 1.00 41.03 75 THR A CA 1
ATOM 513 C C . THR A 1 75 ? -10.531 13.020 55.125 1.00 41.03 75 THR A C 1
ATOM 515 O O . THR A 1 75 ? -10.531 14.251 55.027 1.00 41.03 75 THR A O 1
ATOM 518 N N . PRO A 1 76 ? -9.381 12.319 55.116 1.00 47.75 76 PRO A N 1
ATOM 519 C CA . PRO A 1 76 ? -8.123 12.957 54.771 1.00 47.75 76 PRO A CA 1
ATOM 520 C C . PRO A 1 76 ? -8.213 13.427 53.316 1.00 47.75 76 PRO A C 1
ATOM 522 O O . PRO A 1 76 ? -8.715 12.708 52.447 1.00 47.75 76 PRO A O 1
ATOM 525 N N . ALA A 1 77 ? -7.763 14.655 53.052 1.00 51.50 77 ALA A N 1
ATOM 526 C CA . ALA A 1 77 ? -7.786 15.258 51.726 1.00 51.50 77 ALA A CA 1
ATOM 527 C C . ALA A 1 77 ? -7.195 14.288 50.687 1.00 51.50 77 ALA A C 1
ATOM 529 O O . ALA A 1 77 ? -6.010 13.948 50.743 1.00 51.50 77 ALA A O 1
ATOM 530 N N . LYS A 1 78 ? -8.021 13.833 49.733 1.00 51.94 78 LYS A N 1
ATOM 531 C CA . LYS A 1 78 ? -7.560 13.031 48.595 1.00 51.94 78 LYS A CA 1
ATOM 532 C C . LYS A 1 78 ? -6.521 13.863 47.839 1.00 51.94 78 LYS A C 1
ATOM 534 O O . LYS A 1 78 ? -6.879 14.790 47.114 1.00 51.94 78 LYS A O 1
ATOM 539 N N . LYS A 1 79 ? -5.231 13.545 47.999 1.00 54.22 79 LYS A N 1
ATOM 540 C CA . LYS A 1 79 ? -4.180 14.029 47.094 1.00 54.22 79 LYS A CA 1
ATOM 541 C C . LYS A 1 79 ? -4.631 13.671 45.678 1.00 54.22 79 LYS A C 1
ATOM 543 O O . LYS A 1 79 ? -4.755 12.490 45.364 1.00 54.22 79 LYS A O 1
ATOM 548 N N . LYS A 1 80 ? -4.907 14.676 44.837 1.00 47.16 80 LYS A N 1
ATOM 549 C CA . LYS A 1 80 ? -5.112 14.472 43.397 1.00 47.16 80 LYS A CA 1
ATOM 550 C C . LYS A 1 80 ? -3.895 13.709 42.875 1.00 47.16 80 LYS A C 1
ATOM 552 O O . LYS A 1 80 ? -2.794 14.257 42.852 1.00 47.16 80 LYS A O 1
ATOM 557 N N . LEU A 1 81 ? -4.087 12.446 42.501 1.00 59.50 81 LEU A N 1
ATOM 558 C CA . LEU A 1 81 ? -3.086 11.677 41.775 1.00 59.50 81 LEU A CA 1
ATOM 559 C C . LEU A 1 81 ? -2.821 12.431 40.469 1.00 59.50 81 LEU A C 1
ATOM 561 O O . LEU A 1 81 ? -3.706 12.569 39.625 1.00 59.50 81 LEU A O 1
ATOM 565 N N . LYS A 1 82 ? -1.625 13.006 40.338 1.00 54.25 82 LYS A N 1
ATOM 566 C CA . LYS A 1 82 ? -1.197 13.682 39.112 1.00 54.25 82 LYS A CA 1
ATOM 567 C C . LYS A 1 82 ? -1.121 12.603 38.021 1.00 54.25 82 LYS A C 1
ATOM 569 O O . LYS A 1 82 ? -0.298 11.704 38.135 1.00 54.25 82 LYS A O 1
ATOM 574 N N . GLY A 1 83 ? -1.996 12.675 37.014 1.00 60.88 83 GLY A N 1
ATOM 575 C CA . GLY A 1 83 ? -2.001 11.749 35.869 1.00 60.88 83 GLY A CA 1
ATOM 576 C C . GLY A 1 83 ? -3.013 10.594 35.918 1.00 60.88 83 GLY A C 1
ATOM 577 O O . GLY A 1 83 ? -2.741 9.536 35.370 1.00 60.88 83 GLY A O 1
ATOM 578 N N . SER A 1 84 ? -4.178 10.757 36.552 1.00 66.00 84 SER A N 1
ATOM 579 C CA . SER A 1 84 ? -5.194 9.693 36.667 1.00 66.00 84 SER A CA 1
ATOM 580 C C . SER A 1 84 ? -6.212 9.631 35.510 1.00 66.00 84 SER A C 1
ATOM 582 O O . SER A 1 84 ? -7.369 9.289 35.747 1.00 66.00 84 SER A O 1
ATOM 584 N N . GLY A 1 85 ? -5.834 10.020 34.288 1.00 74.62 85 GLY A N 1
ATOM 585 C CA . GLY A 1 85 ? -6.742 10.089 33.135 1.00 74.62 85 GLY A CA 1
ATOM 586 C C . GLY A 1 85 ? -6.129 9.514 31.852 1.00 74.62 85 GLY A C 1
ATOM 587 O O . GLY A 1 85 ? -4.906 9.375 31.775 1.00 74.62 85 GLY A O 1
ATOM 588 N N . PRO A 1 86 ? -6.958 9.160 30.849 1.00 80.19 86 PRO A N 1
ATOM 589 C CA . PRO A 1 86 ? -6.472 8.707 29.550 1.00 80.19 86 PRO A CA 1
ATOM 590 C C . PRO A 1 86 ? -5.595 9.781 28.896 1.00 80.19 86 PRO A C 1
ATOM 592 O O . PRO A 1 86 ? -5.766 10.976 29.134 1.00 80.19 86 PRO A O 1
ATOM 595 N N . ARG A 1 87 ? -4.645 9.347 28.062 1.00 84.56 87 ARG A N 1
ATOM 596 C CA . ARG A 1 87 ? -3.746 10.247 27.327 1.00 84.56 87 ARG A CA 1
ATOM 597 C C . ARG A 1 87 ? -4.561 11.278 26.539 1.00 84.56 87 ARG A C 1
ATOM 599 O O . ARG A 1 87 ? -5.479 10.902 25.821 1.00 84.56 87 ARG A O 1
ATOM 606 N N . GLU A 1 88 ? -4.173 12.549 26.617 1.00 79.81 88 GLU A N 1
ATOM 607 C CA . GLU A 1 88 ? -4.911 13.657 25.984 1.00 79.81 88 GLU A CA 1
ATOM 608 C C . GLU A 1 88 ? -4.852 13.641 24.447 1.00 79.81 88 GLU A C 1
ATOM 610 O O . GLU A 1 88 ? -5.752 14.151 23.788 1.00 79.81 88 GLU A O 1
ATOM 615 N N . ASN A 1 89 ? -3.815 13.035 23.859 1.00 84.81 89 ASN A N 1
ATOM 616 C CA . ASN A 1 89 ? -3.640 12.975 22.406 1.00 84.81 89 ASN A CA 1
ATOM 617 C C . ASN A 1 89 ? -3.147 11.590 21.943 1.00 84.81 89 ASN A C 1
ATOM 619 O O . ASN A 1 89 ? -1.952 11.414 21.673 1.00 84.81 89 ASN A O 1
ATOM 623 N N . PRO A 1 90 ? -4.021 10.566 21.937 1.00 90.31 90 PRO A N 1
ATOM 624 C CA . PRO A 1 90 ? -3.709 9.275 21.346 1.00 90.31 90 PRO A CA 1
ATOM 625 C C . PRO A 1 90 ? -3.716 9.380 19.816 1.00 90.31 90 PRO A C 1
ATOM 627 O O . PRO A 1 90 ? -4.479 10.146 19.226 1.00 90.31 90 PRO A O 1
ATOM 630 N N . LEU A 1 91 ? -2.880 8.574 19.164 1.00 93.06 91 LEU A N 1
ATOM 631 C CA . LEU A 1 91 ? -2.875 8.479 17.708 1.00 93.06 91 LEU A CA 1
ATOM 632 C C . LEU A 1 91 ? -4.225 7.932 17.228 1.00 93.06 91 LEU A C 1
ATOM 634 O O . LEU A 1 91 ? -4.678 6.898 17.720 1.00 93.06 91 LEU A O 1
ATOM 638 N N . CYS A 1 92 ? -4.883 8.612 16.286 1.00 94.25 92 CYS A N 1
ATOM 639 C CA . CYS A 1 92 ? -6.125 8.084 15.728 1.00 94.25 92 CYS A CA 1
ATOM 640 C C . CYS A 1 92 ? -5.847 6.858 14.850 1.00 94.25 92 CYS A C 1
ATOM 642 O O . CYS A 1 92 ? -4.753 6.697 14.311 1.00 94.25 92 CYS A O 1
ATOM 644 N N . TRP A 1 93 ? -6.861 6.009 14.676 1.00 96.69 93 TRP A N 1
ATOM 645 C CA . TRP A 1 93 ? -6.728 4.759 13.929 1.00 96.69 93 TRP A CA 1
ATOM 646 C C . TRP A 1 93 ? -6.197 4.941 12.506 1.00 96.69 93 TRP A C 1
ATOM 648 O O . TRP A 1 93 ? -5.301 4.209 12.101 1.00 96.69 93 TRP A O 1
ATOM 658 N N . ASP A 1 94 ? -6.709 5.920 11.761 1.00 97.12 94 ASP A N 1
ATOM 659 C CA . ASP A 1 94 ? -6.261 6.162 10.387 1.00 97.12 94 ASP A CA 1
ATOM 660 C C . ASP A 1 94 ? -4.780 6.570 10.320 1.00 97.12 94 ASP A C 1
ATOM 662 O O . ASP A 1 94 ? -4.032 5.983 9.537 1.00 97.12 94 ASP A O 1
ATOM 666 N N . ASP A 1 95 ? -4.340 7.508 11.170 1.00 97.19 95 ASP A N 1
ATOM 667 C CA . ASP A 1 95 ? -2.929 7.907 11.245 1.00 97.19 95 ASP A CA 1
ATOM 668 C C . ASP A 1 95 ? -2.057 6.721 11.695 1.00 97.19 95 ASP A C 1
ATOM 670 O O . ASP A 1 95 ? -0.964 6.523 11.169 1.00 97.19 95 ASP A O 1
ATOM 674 N N . TYR A 1 96 ? -2.543 5.893 12.629 1.00 98.00 96 TYR A N 1
ATOM 675 C CA . TYR A 1 96 ? -1.853 4.682 13.077 1.00 98.00 96 TYR A CA 1
ATOM 676 C C . TYR A 1 96 ? -1.661 3.680 11.937 1.00 98.00 96 TYR A C 1
ATOM 678 O O . TYR A 1 96 ? -0.528 3.301 11.645 1.00 98.00 96 TYR A O 1
ATOM 686 N N . PHE A 1 97 ? -2.720 3.278 11.239 1.00 98.56 97 PHE A N 1
ATOM 687 C CA . PHE A 1 97 ? -2.601 2.281 10.174 1.00 98.56 97 PHE A CA 1
ATOM 688 C C . PHE A 1 97 ? -1.830 2.803 8.962 1.00 98.56 97 PHE A C 1
ATOM 690 O O . PHE A 1 97 ? -1.039 2.058 8.377 1.00 98.56 97 PHE A O 1
ATOM 697 N N . MET A 1 98 ? -1.977 4.090 8.630 1.00 98.56 98 MET A N 1
ATOM 698 C CA . MET A 1 98 ? -1.130 4.726 7.626 1.00 98.56 98 MET A CA 1
ATOM 699 C C . MET A 1 98 ? 0.336 4.739 8.079 1.00 98.56 98 MET A C 1
ATOM 701 O O . MET A 1 98 ? 1.220 4.407 7.292 1.00 98.56 98 MET A O 1
ATOM 705 N N . SER A 1 99 ? 0.620 5.025 9.354 1.00 98.00 99 SER A N 1
ATOM 706 C CA . SER A 1 99 ? 1.989 4.976 9.882 1.00 98.00 99 SER A CA 1
ATOM 707 C C . SER A 1 99 ? 2.598 3.576 9.819 1.00 98.00 99 SER A C 1
ATOM 709 O O . SER A 1 99 ? 3.772 3.451 9.489 1.00 98.00 99 SER A O 1
ATOM 711 N N . VAL A 1 100 ? 1.805 2.519 10.027 1.00 98.44 100 VAL A N 1
ATOM 712 C CA . VAL A 1 100 ? 2.257 1.132 9.845 1.00 98.44 100 VAL A CA 1
ATOM 713 C C . VAL A 1 100 ? 2.603 0.862 8.382 1.00 98.44 100 VAL A C 1
ATOM 715 O O . VAL A 1 100 ? 3.636 0.250 8.115 1.00 98.44 100 VAL A O 1
ATOM 718 N N . ALA A 1 101 ? 1.803 1.344 7.426 1.00 98.44 101 ALA A N 1
ATOM 719 C CA . ALA A 1 101 ? 2.126 1.222 6.004 1.00 98.44 101 ALA A CA 1
ATOM 720 C C . ALA A 1 101 ? 3.459 1.924 5.668 1.00 98.44 101 ALA A C 1
ATOM 722 O O . ALA A 1 101 ? 4.312 1.336 5.008 1.00 98.44 101 ALA A O 1
ATOM 723 N N . PHE A 1 102 ? 3.696 3.130 6.191 1.00 98.12 102 PHE A N 1
ATOM 724 C CA . PHE A 1 102 ? 4.968 3.847 6.018 1.00 98.12 102 PHE A CA 1
ATOM 725 C C . PHE A 1 102 ? 6.150 3.174 6.727 1.00 98.12 102 PHE A C 1
ATOM 727 O O . PHE A 1 102 ? 7.232 3.064 6.160 1.00 98.12 102 PHE A O 1
ATOM 734 N N . LEU A 1 103 ? 5.964 2.668 7.944 1.00 98.19 103 LEU A N 1
ATOM 735 C CA . LEU A 1 103 ? 7.006 1.924 8.651 1.00 98.19 103 LEU A CA 1
ATOM 736 C C . LEU A 1 103 ? 7.378 0.648 7.885 1.00 98.19 103 LEU A C 1
ATOM 738 O O . LEU A 1 103 ? 8.548 0.293 7.775 1.00 98.19 103 LEU A O 1
ATOM 742 N N . SER A 1 104 ? 6.385 -0.009 7.287 1.00 98.25 104 SER A N 1
ATOM 743 C CA . SER A 1 104 ? 6.590 -1.203 6.466 1.00 98.25 104 SER A CA 1
ATOM 744 C C . SER A 1 104 ? 7.349 -0.887 5.183 1.00 98.25 104 SER A C 1
ATOM 746 O O . SER A 1 104 ? 8.199 -1.676 4.779 1.00 98.25 104 SER A O 1
ATOM 748 N N . SER A 1 105 ? 7.131 0.282 4.568 1.00 98.00 105 SER A N 1
ATOM 749 C CA . SER A 1 105 ? 7.884 0.682 3.373 1.00 98.00 105 SER A CA 1
ATOM 750 C C . SER A 1 105 ? 9.385 0.801 3.641 1.00 98.00 105 SER A C 1
ATOM 752 O O . SER A 1 105 ? 10.177 0.553 2.737 1.00 98.00 105 SER A O 1
ATOM 754 N N . MET A 1 106 ? 9.799 1.097 4.880 1.00 97.75 106 MET A N 1
ATOM 755 C CA . MET A 1 106 ? 11.217 1.146 5.274 1.00 97.75 106 MET A CA 1
ATOM 756 C C . MET A 1 106 ? 11.931 -0.213 5.168 1.00 97.75 106 MET A C 1
ATOM 758 O O . MET A 1 106 ? 13.154 -0.268 5.255 1.00 97.75 106 MET A O 1
ATOM 762 N N . ARG A 1 107 ? 11.196 -1.318 4.978 1.00 97.75 107 ARG A N 1
ATOM 763 C CA . ARG A 1 107 ? 11.767 -2.648 4.713 1.00 97.75 107 ARG A CA 1
ATOM 764 C C . ARG A 1 107 ? 12.101 -2.885 3.239 1.00 97.75 107 ARG A C 1
ATOM 766 O O . ARG A 1 107 ? 12.838 -3.831 2.962 1.00 97.75 107 ARG A O 1
ATOM 773 N N . SER A 1 108 ? 11.569 -2.072 2.324 1.00 97.25 108 SER A N 1
ATOM 774 C CA . SER A 1 108 ? 11.841 -2.194 0.891 1.00 97.25 108 SER A CA 1
ATOM 775 C C . SER A 1 108 ? 13.317 -1.945 0.586 1.00 97.25 108 SER A C 1
ATOM 777 O O . SER A 1 108 ? 13.932 -1.036 1.141 1.00 97.25 108 SER A O 1
ATOM 779 N N . LYS A 1 109 ? 13.865 -2.750 -0.326 1.00 95.94 109 LYS A N 1
ATOM 780 C CA . LYS A 1 109 ? 15.232 -2.608 -0.847 1.00 95.94 109 LYS A CA 1
ATOM 781 C C . LYS A 1 109 ? 15.287 -1.850 -2.176 1.00 95.94 109 LYS A C 1
ATOM 783 O O . LYS A 1 109 ? 16.372 -1.618 -2.695 1.00 95.94 109 LYS A O 1
ATOM 788 N N . ASP A 1 110 ? 14.138 -1.439 -2.714 1.00 95.50 110 ASP A N 1
ATOM 789 C CA . ASP A 1 110 ? 14.084 -0.629 -3.928 1.00 95.50 110 ASP A CA 1
ATOM 790 C C . ASP A 1 110 ? 14.752 0.729 -3.661 1.00 95.50 110 ASP A C 1
ATOM 792 O O . ASP A 1 110 ? 14.275 1.466 -2.797 1.00 95.50 110 ASP A O 1
ATOM 796 N N . PRO A 1 111 ? 15.816 1.114 -4.385 1.00 94.12 111 PRO A N 1
ATOM 797 C CA . PRO A 1 111 ? 16.527 2.368 -4.132 1.00 94.12 111 PRO A CA 1
ATOM 798 C C . PRO A 1 111 ? 15.734 3.606 -4.577 1.00 94.12 111 PRO A C 1
ATOM 800 O O . PRO A 1 111 ? 16.044 4.727 -4.184 1.00 94.12 111 PRO A O 1
ATOM 803 N N . SER A 1 112 ? 14.712 3.425 -5.414 1.00 92.31 112 SER A N 1
ATOM 804 C CA . SER A 1 112 ? 14.007 4.515 -6.087 1.00 92.31 112 SER A CA 1
ATOM 805 C C . SER A 1 112 ? 12.639 4.824 -5.492 1.00 92.31 112 SER A C 1
ATOM 807 O O . SER A 1 112 ? 12.204 5.975 -5.492 1.00 92.31 112 SER A O 1
ATOM 809 N N . THR A 1 113 ? 11.889 3.815 -5.060 1.00 93.19 113 THR A N 1
ATOM 810 C CA . THR A 1 113 ? 10.525 4.012 -4.564 1.00 93.19 113 THR A CA 1
ATOM 811 C C . THR A 1 113 ? 10.203 2.961 -3.522 1.00 93.19 113 THR A C 1
ATOM 813 O O . THR A 1 113 ? 10.126 1.781 -3.839 1.00 93.19 113 THR A O 1
ATOM 816 N N . GLN A 1 114 ? 9.960 3.407 -2.294 1.00 97.62 114 GLN A N 1
ATOM 817 C CA . GLN A 1 114 ? 9.552 2.548 -1.193 1.00 97.62 114 GLN A CA 1
ATOM 818 C C . GLN A 1 114 ? 8.062 2.765 -0.934 1.00 97.62 114 GLN A C 1
ATOM 820 O O . GLN A 1 114 ? 7.616 3.879 -0.659 1.00 97.62 114 GLN A O 1
ATOM 825 N N . VAL A 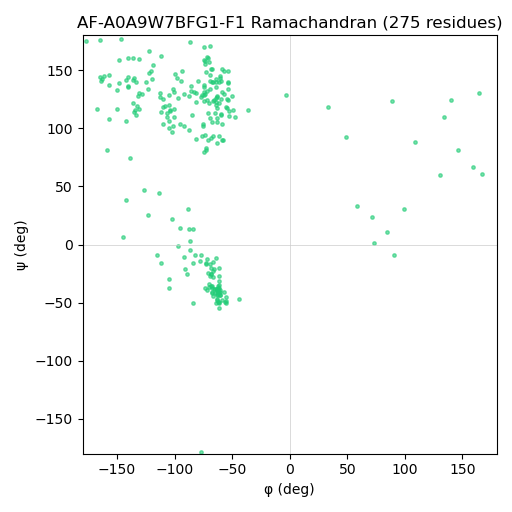1 115 ? 7.282 1.698 -1.054 1.00 98.31 115 VAL A N 1
ATOM 826 C CA . VAL A 1 115 ? 5.836 1.678 -0.830 1.00 98.31 115 VAL A CA 1
ATOM 827 C C . VAL A 1 115 ? 5.541 0.601 0.195 1.00 98.31 115 VAL A C 1
ATOM 829 O O . VAL A 1 115 ? 6.128 -0.480 0.166 1.00 98.31 115 VAL A O 1
ATOM 832 N N . GLY A 1 116 ? 4.621 0.898 1.101 1.00 98.56 116 GLY A N 1
ATOM 833 C CA . GLY A 1 116 ? 4.105 -0.064 2.057 1.00 98.56 116 GLY A CA 1
ATOM 834 C C . GLY A 1 116 ? 2.586 -0.052 2.078 1.00 98.56 116 GLY A C 1
ATOM 835 O O . GLY A 1 116 ? 1.943 0.908 1.635 1.00 98.56 116 GLY A O 1
ATOM 836 N N . ALA A 1 117 ? 2.037 -1.154 2.571 1.00 98.81 117 ALA A N 1
ATOM 837 C CA . ALA A 1 117 ? 0.616 -1.417 2.657 1.00 98.81 117 ALA A CA 1
ATOM 838 C C . ALA A 1 117 ? 0.278 -2.125 3.976 1.00 98.81 117 ALA A C 1
ATOM 840 O O . ALA A 1 117 ? 1.040 -2.964 4.458 1.00 98.81 117 ALA A O 1
ATOM 841 N N . CYS A 1 118 ? -0.879 -1.800 4.546 1.00 98.75 118 CYS A N 1
ATOM 842 C CA . CYS A 1 118 ? -1.397 -2.382 5.780 1.00 98.75 118 CYS A CA 1
ATOM 843 C C . CYS A 1 118 ? -2.887 -2.698 5.607 1.00 98.75 118 CYS A C 1
ATOM 845 O O . CYS A 1 118 ? -3.676 -1.810 5.292 1.00 98.75 118 CYS A O 1
ATOM 847 N N . ILE A 1 119 ? -3.279 -3.956 5.792 1.00 98.81 119 ILE A N 1
ATOM 848 C CA . ILE A 1 119 ? -4.667 -4.416 5.698 1.00 98.81 119 ILE A CA 1
ATOM 849 C C . ILE A 1 119 ? -5.229 -4.566 7.103 1.00 98.81 119 ILE A C 1
ATOM 851 O O . ILE A 1 119 ? -4.633 -5.217 7.963 1.00 98.81 119 ILE A O 1
ATOM 855 N N . VAL A 1 120 ? -6.409 -3.995 7.310 1.00 98.69 120 VAL A N 1
ATOM 856 C CA . VAL A 1 120 ? -7.079 -3.916 8.602 1.00 98.69 120 VAL A CA 1
ATOM 857 C C . VAL A 1 120 ? -8.499 -4.448 8.465 1.00 98.69 120 VAL A C 1
ATOM 859 O O . VAL A 1 120 ? -9.235 -4.040 7.564 1.00 98.69 120 VAL A O 1
ATOM 862 N N . ASN A 1 121 ? -8.890 -5.366 9.346 1.00 98.12 121 ASN A N 1
ATOM 863 C CA . ASN A 1 121 ? -10.245 -5.908 9.368 1.00 98.12 121 ASN A CA 1
ATOM 864 C C . ASN A 1 121 ? -11.253 -4.924 10.009 1.00 98.12 121 ASN A C 1
ATOM 866 O O . ASN A 1 121 ? -10.908 -3.815 10.421 1.00 98.12 121 ASN A O 1
ATOM 870 N N . GLN A 1 122 ? -12.518 -5.337 10.106 1.00 97.00 122 GLN A N 1
ATOM 871 C CA . GLN A 1 122 ? -13.600 -4.508 10.656 1.00 97.00 122 GLN A CA 1
ATOM 872 C C . GLN A 1 122 ? -13.436 -4.212 12.159 1.00 97.00 122 GLN A C 1
ATOM 874 O O . GLN A 1 122 ? -13.908 -3.181 12.631 1.00 97.00 122 GLN A O 1
ATOM 879 N N . ASP A 1 123 ? -12.691 -5.054 12.881 1.00 97.06 123 ASP A N 1
ATOM 880 C CA . ASP A 1 123 ? -12.395 -4.906 14.312 1.00 97.06 123 ASP A CA 1
ATOM 881 C C . ASP A 1 123 ? -11.148 -4.047 14.584 1.00 97.06 123 ASP A C 1
ATOM 883 O O . ASP A 1 123 ? -10.608 -4.067 15.691 1.00 97.06 123 ASP A O 1
ATOM 887 N N . ASN A 1 124 ? -10.642 -3.322 13.579 1.00 97.62 124 ASN A N 1
ATOM 888 C CA . ASN A 1 124 ? -9.398 -2.549 13.654 1.00 97.62 124 ASN A CA 1
ATOM 889 C C . ASN A 1 124 ? -8.161 -3.403 14.004 1.00 97.62 124 ASN A C 1
ATOM 891 O O . ASN A 1 124 ? -7.229 -2.929 14.655 1.00 97.62 124 ASN A O 1
ATOM 895 N N . ARG A 1 125 ? -8.118 -4.662 13.556 1.00 97.94 125 ARG A N 1
ATOM 896 C CA . ARG A 1 125 ? -6.947 -5.539 13.696 1.00 97.94 125 ARG A CA 1
ATOM 897 C C . ARG A 1 125 ? -6.183 -5.608 12.387 1.00 97.94 125 ARG A C 1
ATOM 899 O O . ARG A 1 125 ? -6.775 -5.802 11.325 1.00 97.94 125 ARG A O 1
ATOM 906 N N . ILE A 1 126 ? -4.864 -5.479 12.472 1.00 98.50 126 ILE A N 1
ATOM 907 C CA . ILE A 1 126 ? -3.984 -5.664 11.319 1.00 98.50 126 ILE A CA 1
ATOM 908 C C . ILE A 1 126 ? -3.978 -7.150 10.966 1.00 98.50 126 ILE A C 1
ATOM 910 O O . ILE A 1 126 ? -3.641 -7.986 11.801 1.00 98.50 126 ILE A O 1
ATOM 914 N N . VAL A 1 127 ? -4.357 -7.463 9.732 1.00 98.25 127 VAL A N 1
ATOM 915 C CA . VAL A 1 127 ? -4.443 -8.838 9.220 1.00 98.25 127 VAL A CA 1
ATOM 916 C C . VAL A 1 127 ? -3.457 -9.114 8.094 1.00 98.25 127 VAL A C 1
ATOM 918 O O . VAL A 1 127 ? -3.303 -10.265 7.709 1.00 98.25 127 VAL A O 1
ATOM 921 N N . GLY A 1 128 ? -2.782 -8.091 7.567 1.00 98.25 128 GLY A N 1
ATOM 922 C CA . GLY A 1 128 ? -1.755 -8.243 6.539 1.00 98.25 128 GLY A CA 1
ATOM 923 C C . GLY A 1 128 ? -0.907 -6.986 6.405 1.00 98.25 128 GLY A C 1
ATOM 924 O O . GLY A 1 128 ? -1.407 -5.873 6.550 1.00 98.25 128 GLY A O 1
ATOM 925 N N . ILE A 1 129 ? 0.384 -7.162 6.141 1.00 98.50 129 ILE A N 1
ATOM 926 C CA . ILE A 1 129 ? 1.346 -6.076 5.936 1.00 98.50 129 ILE A CA 1
ATOM 927 C C . ILE A 1 129 ? 2.219 -6.431 4.733 1.00 98.50 129 ILE A C 1
ATOM 929 O O . ILE A 1 129 ? 2.605 -7.588 4.553 1.00 98.50 129 ILE A O 1
ATOM 933 N N . GLY A 1 130 ? 2.549 -5.436 3.916 1.00 98.38 130 GLY A N 1
ATOM 934 C CA . GLY A 1 130 ? 3.409 -5.615 2.755 1.00 98.38 130 GLY A CA 1
ATOM 935 C C . GLY A 1 130 ? 4.243 -4.384 2.438 1.00 98.38 130 GLY A C 1
ATOM 936 O O . GLY A 1 130 ? 3.912 -3.261 2.816 1.00 98.38 130 GLY A O 1
ATOM 937 N N . TYR A 1 131 ? 5.330 -4.614 1.715 1.00 98.56 131 TYR A N 1
ATOM 938 C CA . TYR A 1 131 ? 6.167 -3.596 1.091 1.00 98.56 131 TYR A CA 1
ATOM 939 C C . TYR A 1 131 ? 6.603 -4.091 -0.288 1.00 98.56 131 TYR A C 1
ATOM 941 O O . TYR A 1 131 ? 6.520 -5.290 -0.563 1.00 98.56 131 TYR A O 1
ATOM 949 N N . ASN A 1 132 ? 7.026 -3.192 -1.174 1.00 98.06 132 ASN A N 1
ATOM 950 C CA . ASN A 1 132 ? 7.481 -3.592 -2.503 1.00 98.06 132 ASN A CA 1
ATOM 951 C C . ASN A 1 132 ? 8.870 -4.246 -2.458 1.00 98.06 132 ASN A C 1
ATOM 953 O O . ASN A 1 132 ? 9.787 -3.738 -1.806 1.00 98.06 132 ASN A O 1
ATOM 957 N N . GLY A 1 133 ? 9.027 -5.347 -3.185 1.00 97.56 133 GLY A N 1
ATOM 958 C CA . GLY A 1 133 ? 10.262 -6.124 -3.256 1.00 97.56 133 GLY A CA 1
ATOM 959 C C . GLY A 1 133 ? 10.134 -7.282 -4.240 1.00 97.56 133 GLY A C 1
ATOM 960 O O . GLY A 1 133 ? 9.056 -7.495 -4.795 1.00 97.56 133 GLY A O 1
ATOM 961 N N . PHE A 1 134 ? 11.216 -8.019 -4.474 1.00 97.50 134 PHE A N 1
ATOM 962 C CA . PHE A 1 134 ? 11.155 -9.221 -5.304 1.00 97.50 134 PHE A CA 1
ATOM 963 C C . PHE A 1 134 ? 10.419 -10.373 -4.592 1.00 97.50 134 PHE A C 1
ATOM 965 O O . PHE A 1 134 ? 10.238 -10.325 -3.369 1.00 97.50 134 PHE A O 1
ATOM 972 N N . PRO A 1 135 ? 9.957 -11.396 -5.338 1.00 97.12 135 PRO A N 1
ATOM 973 C CA . PRO A 1 135 ? 9.340 -12.581 -4.767 1.00 97.12 135 PRO A CA 1
ATOM 974 C C . PRO A 1 135 ? 10.235 -13.242 -3.719 1.00 97.12 135 PRO A C 1
ATOM 976 O O . PRO A 1 135 ? 11.464 -13.211 -3.807 1.00 97.12 135 PRO A O 1
ATOM 979 N N . ALA A 1 136 ? 9.611 -13.874 -2.727 1.00 94.19 136 ALA A N 1
ATOM 980 C CA . ALA A 1 136 ? 10.342 -14.593 -1.695 1.00 94.19 136 ALA A CA 1
ATOM 981 C C . ALA A 1 136 ? 11.241 -15.677 -2.316 1.00 94.19 136 ALA A C 1
ATOM 983 O O . ALA A 1 136 ? 10.785 -16.486 -3.121 1.00 94.19 136 ALA A O 1
ATOM 984 N N . GLY A 1 137 ? 12.516 -15.689 -1.921 1.00 94.38 137 GLY A N 1
ATOM 985 C CA . GLY A 1 137 ? 13.522 -16.614 -2.447 1.00 94.38 137 GLY A CA 1
ATOM 986 C C . GLY A 1 137 ? 14.290 -16.101 -3.669 1.00 94.38 137 GLY A C 1
ATOM 987 O O . GLY A 1 137 ? 15.293 -16.710 -4.031 1.00 94.38 137 GLY A O 1
ATOM 988 N N . CYS A 1 138 ? 13.888 -14.980 -4.273 1.00 94.62 138 CYS A N 1
ATOM 989 C CA . CYS A 1 138 ? 14.693 -14.300 -5.286 1.00 94.62 138 CYS A CA 1
ATOM 990 C C . CYS A 1 138 ? 15.741 -13.396 -4.618 1.00 94.62 138 CYS A C 1
ATOM 992 O O . CYS A 1 138 ? 15.416 -12.623 -3.718 1.00 94.62 138 CYS A O 1
ATOM 994 N N . ASP A 1 139 ? 16.998 -13.491 -5.055 1.00 90.25 139 ASP A N 1
ATOM 995 C CA . ASP A 1 139 ? 18.095 -12.686 -4.513 1.00 90.25 139 ASP A CA 1
ATOM 996 C C . ASP A 1 139 ? 18.015 -11.233 -5.013 1.00 90.25 139 ASP A C 1
ATOM 998 O O . ASP A 1 139 ? 18.040 -10.963 -6.215 1.00 90.25 139 ASP A O 1
ATOM 1002 N N . ASP A 1 140 ? 17.959 -10.289 -4.071 1.00 87.25 140 ASP A N 1
ATOM 1003 C CA . ASP A 1 140 ? 17.911 -8.853 -4.352 1.00 87.25 140 ASP A CA 1
ATOM 1004 C C . ASP A 1 140 ? 19.194 -8.300 -4.983 1.00 87.25 140 ASP A C 1
ATOM 1006 O O . ASP A 1 140 ? 19.173 -7.182 -5.496 1.00 87.25 140 ASP A O 1
ATOM 1010 N N . SER A 1 141 ? 20.303 -9.043 -4.930 1.00 88.81 141 SER A N 1
ATOM 1011 C CA . SER A 1 141 ? 21.560 -8.695 -5.600 1.00 88.81 141 SER A CA 1
ATOM 1012 C C . SER A 1 141 ? 21.675 -9.270 -7.013 1.00 88.81 141 SER A C 1
ATOM 1014 O O . SER A 1 141 ? 22.438 -8.742 -7.820 1.00 88.81 141 SER A O 1
ATOM 1016 N N . ALA A 1 142 ? 20.902 -10.315 -7.327 1.00 91.19 142 ALA A N 1
ATOM 1017 C CA . ALA A 1 142 ? 20.931 -10.982 -8.626 1.00 91.19 142 ALA A CA 1
ATOM 1018 C C . ALA A 1 142 ? 19.956 -10.366 -9.642 1.00 91.19 142 ALA A C 1
ATOM 1020 O O . ALA A 1 142 ? 20.166 -10.495 -10.847 1.00 91.19 142 ALA A O 1
ATOM 1021 N N . LEU A 1 143 ? 18.888 -9.715 -9.173 1.00 93.31 143 LEU A N 1
ATOM 1022 C CA . LEU A 1 143 ? 17.872 -9.093 -10.024 1.00 93.31 143 LEU A CA 1
ATOM 1023 C C . LEU A 1 143 ? 18.076 -7.574 -10.164 1.00 93.31 143 LEU A C 1
ATOM 1025 O O . LEU A 1 143 ? 18.495 -6.906 -9.214 1.00 93.31 143 LEU A O 1
ATOM 1029 N N . PRO A 1 144 ? 17.744 -6.990 -11.330 1.00 94.06 144 PRO A N 1
ATOM 1030 C CA . PRO A 1 144 ? 17.967 -5.575 -11.577 1.00 94.06 144 PRO A CA 1
ATOM 1031 C C . PRO A 1 144 ? 16.960 -4.697 -10.826 1.00 94.06 144 PRO A C 1
ATOM 1033 O O . PRO A 1 144 ? 15.748 -4.828 -10.977 1.00 94.06 144 PRO A O 1
ATOM 1036 N N . TRP A 1 145 ? 17.462 -3.705 -10.087 1.00 95.06 145 TRP A N 1
ATOM 1037 C CA . TRP A 1 145 ? 16.648 -2.618 -9.516 1.00 95.06 145 TRP A CA 1
ATOM 1038 C C . TRP A 1 145 ? 16.455 -1.432 -10.472 1.00 95.06 145 TRP A C 1
ATOM 1040 O O . TRP A 1 145 ? 15.738 -0.472 -10.169 1.00 95.06 145 TRP A O 1
ATOM 1050 N N . CYS A 1 146 ? 17.111 -1.487 -11.629 1.00 92.62 146 CYS A N 1
ATOM 1051 C CA . CYS A 1 146 ? 17.138 -0.447 -12.643 1.00 92.62 146 CYS A CA 1
ATOM 1052 C C . CYS A 1 146 ? 15.728 -0.154 -13.174 1.00 92.62 146 CYS A C 1
ATOM 1054 O O . CYS A 1 146 ? 14.892 -1.046 -13.325 1.00 92.62 146 CYS A O 1
ATOM 1056 N N . ARG A 1 147 ? 15.458 1.112 -13.501 1.00 92.88 147 ARG A N 1
ATOM 1057 C CA . ARG A 1 147 ? 14.198 1.528 -14.149 1.00 92.88 147 ARG A CA 1
ATOM 1058 C C . ARG A 1 147 ? 14.282 1.543 -15.675 1.00 92.88 147 ARG A C 1
ATOM 1060 O O . ARG A 1 147 ? 13.261 1.737 -16.326 1.00 92.88 147 ARG A O 1
ATOM 1067 N N . THR A 1 148 ? 15.489 1.411 -16.208 1.00 91.88 148 THR A N 1
ATOM 1068 C CA . THR A 1 148 ? 15.835 1.497 -17.626 1.00 91.88 148 THR A CA 1
ATOM 1069 C C . THR A 1 148 ? 16.905 0.455 -17.909 1.00 91.88 148 THR A C 1
ATOM 1071 O O . THR A 1 148 ? 17.799 0.275 -17.083 1.00 91.88 148 THR A O 1
ATOM 1074 N N . GLY A 1 149 ? 16.821 -0.185 -19.065 1.00 91.19 149 GLY A N 1
ATOM 1075 C CA . GLY A 1 149 ? 17.757 -1.198 -19.535 1.00 91.19 149 GLY A CA 1
ATOM 1076 C C . GLY A 1 149 ? 17.551 -1.430 -21.030 1.00 91.19 149 GLY A C 1
ATOM 1077 O O . GLY A 1 149 ? 16.659 -0.815 -21.622 1.00 91.19 149 GLY A O 1
ATOM 1078 N N . GLU A 1 150 ? 18.390 -2.264 -21.638 1.00 91.94 150 GLU A N 1
ATOM 1079 C CA . GLU A 1 150 ? 18.301 -2.575 -23.071 1.00 91.94 150 GLU A CA 1
ATOM 1080 C C . GLU A 1 150 ? 17.010 -3.330 -23.394 1.00 91.94 150 GLU A C 1
ATOM 1082 O O . GLU A 1 150 ? 16.345 -3.054 -24.394 1.00 91.94 150 GLU A O 1
ATOM 1087 N N . THR A 1 151 ? 16.616 -4.233 -22.500 1.00 94.50 151 THR A N 1
ATOM 1088 C CA . THR A 1 151 ? 15.367 -4.983 -22.560 1.00 94.50 151 THR A CA 1
ATOM 1089 C C . THR A 1 151 ? 14.522 -4.749 -21.309 1.00 94.50 151 THR A C 1
ATOM 1091 O O . THR A 1 151 ? 14.987 -4.242 -20.287 1.00 94.50 151 THR A O 1
ATOM 1094 N N . GLU A 1 152 ? 13.250 -5.147 -21.357 1.00 92.12 152 GLU A N 1
ATOM 1095 C CA . GLU A 1 152 ? 12.372 -5.092 -20.182 1.00 92.12 152 GLU A CA 1
ATOM 1096 C C . GLU A 1 152 ? 12.890 -5.977 -19.032 1.00 92.12 152 GLU A C 1
ATOM 1098 O O . GLU A 1 152 ? 12.746 -5.615 -17.862 1.00 92.12 152 GLU A O 1
ATOM 1103 N N . LEU A 1 153 ? 13.558 -7.088 -19.365 1.00 95.06 153 LEU A N 1
ATOM 1104 C CA . LEU A 1 153 ? 14.155 -8.028 -18.411 1.00 95.06 153 LEU A CA 1
ATOM 1105 C C . LEU A 1 153 ? 15.359 -7.448 -17.661 1.00 95.06 153 LEU A C 1
ATOM 1107 O O . LEU A 1 153 ? 15.705 -7.969 -16.603 1.00 95.06 153 LEU A O 1
ATOM 1111 N N . ASP A 1 154 ? 15.944 -6.358 -18.160 1.00 94.31 154 ASP A N 1
ATOM 1112 C CA . ASP A 1 154 ? 17.025 -5.615 -17.499 1.00 94.31 154 ASP A CA 1
ATOM 1113 C C . ASP A 1 154 ? 16.491 -4.553 -16.524 1.00 94.31 154 ASP A C 1
ATOM 1115 O O . ASP A 1 154 ? 17.246 -3.780 -15.928 1.00 94.31 154 ASP A O 1
ATOM 1119 N N . THR A 1 155 ? 15.169 -4.484 -16.362 1.00 95.56 155 THR A N 1
ATOM 1120 C CA . THR A 1 155 ? 14.498 -3.569 -15.441 1.00 95.56 155 THR A CA 1
ATOM 1121 C C . THR A 1 155 ? 13.853 -4.322 -14.287 1.00 95.56 155 THR A C 1
ATOM 1123 O O . THR A 1 155 ? 13.567 -5.513 -14.371 1.00 95.56 155 THR A O 1
ATOM 1126 N N . LYS A 1 156 ? 13.534 -3.608 -13.208 1.00 95.38 156 LYS A N 1
ATOM 1127 C CA . LYS A 1 156 ? 12.829 -4.193 -12.062 1.00 95.38 156 LYS A CA 1
ATOM 1128 C C . LYS A 1 156 ? 11.380 -4.600 -12.348 1.00 95.38 156 LYS A C 1
ATOM 1130 O O . LYS A 1 156 ? 10.803 -5.342 -11.558 1.00 95.38 156 LYS A O 1
ATOM 1135 N N . TYR A 1 157 ? 10.752 -4.057 -13.396 1.00 94.19 157 TYR A N 1
ATOM 1136 C CA . TYR A 1 157 ? 9.293 -4.097 -13.561 1.00 94.19 157 TYR A CA 1
ATOM 1137 C C . TYR A 1 157 ? 8.699 -5.507 -13.712 1.00 94.19 157 TYR A C 1
ATOM 1139 O O . TYR A 1 157 ? 7.655 -5.736 -13.104 1.00 94.19 157 TYR A O 1
ATOM 1147 N N . PRO A 1 158 ? 9.336 -6.462 -14.419 1.00 95.44 158 PRO A N 1
ATOM 1148 C CA . PRO A 1 158 ? 8.826 -7.832 -14.509 1.00 95.44 158 PRO A CA 1
ATOM 1149 C C . PRO A 1 158 ? 8.891 -8.600 -13.186 1.00 95.44 158 PRO A C 1
ATOM 1151 O O . PRO A 1 158 ? 8.135 -9.547 -12.985 1.00 95.44 158 PRO A O 1
ATOM 1154 N N . TYR A 1 159 ? 9.808 -8.213 -12.295 1.00 96.12 159 TYR A N 1
ATOM 1155 C CA . TYR A 1 159 ? 10.136 -8.988 -11.101 1.00 96.12 159 TYR A CA 1
ATOM 1156 C C . TYR A 1 159 ? 9.550 -8.393 -9.824 1.00 96.12 159 TYR A C 1
ATOM 1158 O O . TYR A 1 159 ? 9.291 -9.121 -8.875 1.00 96.12 159 TYR A O 1
ATOM 1166 N N . VAL A 1 160 ? 9.362 -7.076 -9.744 1.00 97.00 160 VAL A N 1
ATOM 1167 C CA . VAL A 1 160 ? 8.960 -6.428 -8.492 1.00 97.00 160 VAL A CA 1
ATOM 1168 C C . VAL A 1 160 ? 7.501 -6.732 -8.140 1.00 97.00 160 VAL A C 1
ATOM 1170 O O . VAL A 1 160 ? 6.570 -6.437 -8.886 1.00 97.00 160 VAL A O 1
ATOM 1173 N N . CYS A 1 161 ? 7.278 -7.270 -6.945 1.00 97.94 161 CYS A N 1
ATOM 1174 C CA . CYS A 1 161 ? 5.956 -7.366 -6.343 1.00 97.94 161 CYS A CA 1
ATOM 1175 C C . CYS A 1 161 ? 5.629 -6.063 -5.611 1.00 97.94 161 CYS A C 1
ATOM 1177 O O . CYS A 1 161 ? 6.428 -5.533 -4.835 1.00 97.94 161 CYS A O 1
ATOM 1179 N N . HIS A 1 162 ? 4.434 -5.539 -5.861 1.00 98.44 162 HIS A N 1
ATOM 1180 C CA . HIS A 1 162 ? 3.936 -4.335 -5.208 1.00 98.44 162 HIS A CA 1
ATOM 1181 C C . HIS A 1 162 ? 3.536 -4.596 -3.748 1.00 98.44 162 HIS A C 1
ATOM 1183 O O . HIS A 1 162 ? 3.221 -5.723 -3.354 1.00 98.44 1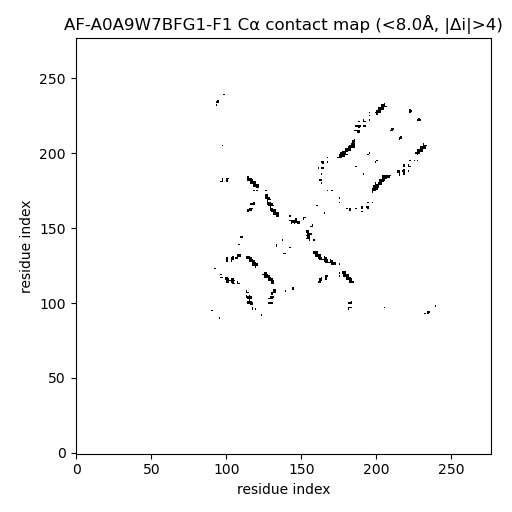62 HIS A O 1
ATOM 1189 N N . ALA A 1 163 ? 3.510 -3.531 -2.944 1.00 98.69 163 ALA A N 1
ATOM 1190 C CA . ALA A 1 163 ? 3.217 -3.617 -1.516 1.00 98.69 163 ALA A CA 1
ATOM 1191 C C . ALA A 1 163 ? 1.818 -4.184 -1.237 1.00 98.69 163 ALA A C 1
ATOM 1193 O O . 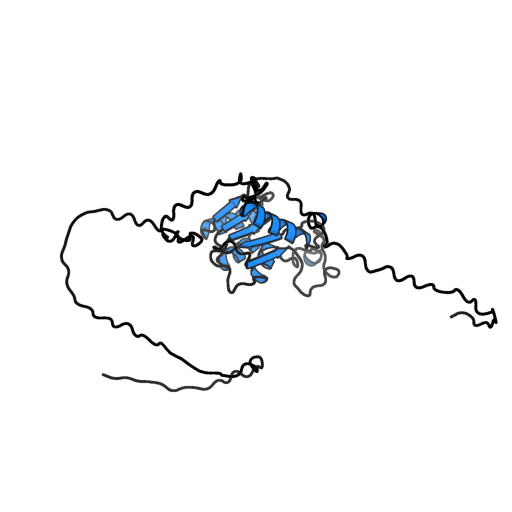ALA A 1 163 ? 1.650 -4.981 -0.318 1.00 98.69 163 ALA A O 1
ATOM 1194 N N . GLU A 1 164 ? 0.829 -3.808 -2.047 1.00 98.75 164 GLU A N 1
ATOM 1195 C CA . GLU A 1 164 ? -0.563 -4.244 -1.937 1.00 98.75 164 GLU A CA 1
ATOM 1196 C C . GLU A 1 164 ? -0.693 -5.754 -2.145 1.00 98.75 164 GLU A C 1
ATOM 1198 O O . GLU A 1 164 ? -1.380 -6.434 -1.383 1.00 98.75 164 GLU A O 1
ATOM 1203 N N . VAL A 1 165 ? 0.018 -6.280 -3.146 1.00 98.31 165 VAL A N 1
ATOM 1204 C CA . VAL A 1 165 ? 0.056 -7.715 -3.452 1.00 98.31 165 VAL A CA 1
ATOM 1205 C C . VAL A 1 165 ? 0.678 -8.471 -2.288 1.00 98.31 165 VAL A C 1
ATOM 1207 O O . VAL A 1 165 ? 0.067 -9.398 -1.755 1.00 98.31 165 VAL A O 1
ATOM 1210 N N . ASN A 1 166 ? 1.843 -8.015 -1.828 1.00 98.44 166 ASN A N 1
ATOM 1211 C CA . ASN A 1 166 ? 2.536 -8.630 -0.703 1.00 98.44 166 ASN A CA 1
ATOM 1212 C C . ASN A 1 166 ? 1.700 -8.577 0.584 1.00 98.44 166 ASN A C 1
ATOM 1214 O O . ASN A 1 166 ? 1.672 -9.557 1.318 1.00 98.44 166 ASN A O 1
ATOM 1218 N N . ALA A 1 167 ? 0.949 -7.502 0.843 1.00 98.50 167 ALA A N 1
ATOM 1219 C CA . ALA A 1 167 ? 0.086 -7.419 2.022 1.00 98.50 167 ALA A CA 1
ATOM 1220 C C . ALA A 1 167 ? -1.052 -8.453 2.005 1.00 98.50 167 ALA A C 1
ATOM 1222 O O . ALA A 1 167 ? -1.375 -9.024 3.046 1.00 98.50 167 ALA A O 1
ATOM 1223 N N . ILE A 1 168 ? -1.644 -8.718 0.835 1.00 98.38 168 ILE A N 1
ATOM 1224 C CA . ILE A 1 168 ? -2.722 -9.709 0.665 1.00 98.38 168 ILE A CA 1
ATOM 1225 C C . ILE A 1 168 ? -2.181 -11.143 0.746 1.00 98.38 168 ILE A C 1
ATOM 1227 O O . ILE A 1 168 ? -2.852 -12.033 1.285 1.00 98.38 168 ILE A O 1
ATOM 1231 N N . LEU A 1 169 ? -0.982 -11.380 0.208 1.00 97.69 169 LEU A N 1
ATOM 1232 C CA . LEU A 1 169 ? -0.319 -12.684 0.254 1.00 97.69 169 LEU A CA 1
ATOM 1233 C C . LEU A 1 169 ? 0.184 -13.017 1.666 1.00 97.69 169 LEU A C 1
ATOM 1235 O O . LEU A 1 169 ? -0.005 -14.143 2.115 1.00 97.69 169 LEU A O 1
ATOM 1239 N N . ASN A 1 170 ? 0.710 -12.032 2.397 1.00 97.06 170 ASN A N 1
ATOM 1240 C CA . ASN A 1 170 ? 1.259 -12.191 3.750 1.00 97.06 170 ASN A CA 1
ATOM 1241 C C . ASN A 1 170 ? 0.203 -12.136 4.868 1.00 97.06 170 ASN A C 1
ATOM 1243 O O . ASN A 1 170 ? 0.549 -11.947 6.036 1.00 97.06 170 ASN A O 1
ATOM 1247 N N . LYS A 1 171 ? -1.088 -12.234 4.539 1.00 95.75 171 LYS A N 1
ATOM 1248 C CA . LYS A 1 171 ? -2.149 -12.142 5.545 1.00 95.75 171 LYS A CA 1
ATOM 1249 C C . LYS A 1 171 ? -2.037 -13.259 6.591 1.00 95.75 171 LYS A C 1
ATOM 1251 O O . LYS A 1 171 ? -1.810 -14.417 6.254 1.00 95.75 171 LYS A O 1
ATOM 1256 N N . CYS A 1 172 ? -2.279 -12.921 7.854 1.00 92.88 172 CYS A N 1
ATOM 1257 C CA . CYS A 1 172 ? -2.378 -13.869 8.971 1.00 92.88 172 CYS A CA 1
ATOM 1258 C C . CYS A 1 172 ? -3.831 -14.285 9.275 1.00 92.88 172 CYS A C 1
ATOM 1260 O O . CYS A 1 172 ? -4.118 -14.845 10.330 1.00 92.88 172 CYS A O 1
ATOM 1262 N N . SER A 1 173 ? -4.749 -14.002 8.348 1.00 92.50 173 SER A N 1
ATOM 1263 C CA . SER A 1 173 ? -6.177 -14.318 8.417 1.00 92.50 173 SER A CA 1
ATOM 1264 C C . SER A 1 173 ? -6.571 -15.255 7.274 1.00 92.50 173 SER A C 1
ATOM 1266 O O . SER A 1 173 ? -5.940 -15.243 6.214 1.00 92.50 173 SER A O 1
ATOM 1268 N N . ALA A 1 174 ? -7.638 -16.038 7.466 1.00 92.44 174 ALA A N 1
ATOM 1269 C CA . ALA A 1 174 ? -8.188 -16.909 6.426 1.00 92.44 174 ALA A CA 1
ATOM 1270 C C . ALA A 1 174 ? -8.562 -16.114 5.161 1.00 92.44 174 ALA A C 1
ATOM 1272 O O . ALA A 1 174 ? -8.260 -16.530 4.042 1.00 92.44 174 ALA A O 1
ATOM 1273 N N . ASP A 1 175 ? -9.144 -14.925 5.342 1.00 94.12 175 ASP A N 1
ATOM 1274 C CA . ASP A 1 175 ? -9.412 -13.977 4.267 1.00 94.12 175 ASP A CA 1
ATOM 1275 C C . ASP A 1 175 ? -9.295 -12.512 4.731 1.00 94.12 175 ASP A C 1
ATOM 1277 O O . ASP A 1 175 ? -9.007 -12.219 5.896 1.00 94.12 175 ASP A O 1
ATOM 1281 N N . VAL A 1 176 ? -9.458 -11.592 3.775 1.00 97.88 176 VAL A N 1
ATOM 1282 C CA . VAL A 1 176 ? -9.462 -10.132 3.978 1.00 97.88 176 VAL A CA 1
ATOM 1283 C C . VAL A 1 176 ? -10.766 -9.504 3.466 1.00 97.88 176 VAL A C 1
ATOM 1285 O O . VAL A 1 176 ? -10.807 -8.333 3.078 1.00 97.88 176 VAL A O 1
ATOM 1288 N N . ARG A 1 177 ? -11.858 -10.276 3.421 1.00 98.06 177 ARG A N 1
ATOM 1289 C CA . ARG A 1 177 ? -13.143 -9.809 2.888 1.00 98.06 177 ARG A CA 1
ATOM 1290 C C . ARG A 1 177 ? -13.742 -8.770 3.831 1.00 98.06 177 ARG A C 1
ATOM 1292 O O . ARG A 1 177 ? -13.764 -8.935 5.046 1.00 98.06 177 ARG A O 1
ATOM 1299 N N . GLY A 1 178 ? -14.224 -7.664 3.272 1.00 97.94 178 GLY A N 1
ATOM 1300 C CA . GLY A 1 178 ? -14.736 -6.547 4.068 1.00 97.94 178 GLY A CA 1
ATOM 1301 C C . GLY A 1 178 ? -13.655 -5.723 4.772 1.00 97.94 178 GLY A C 1
ATOM 1302 O O . GLY A 1 178 ? -14.001 -4.783 5.481 1.00 97.94 178 GLY A O 1
ATOM 1303 N N . ALA A 1 179 ? -12.371 -6.051 4.596 1.00 98.50 179 ALA A N 1
ATOM 1304 C CA . ALA A 1 179 ? -11.269 -5.285 5.161 1.00 98.50 179 ALA A CA 1
ATOM 1305 C C . ALA A 1 179 ? -11.054 -3.964 4.409 1.00 98.50 179 ALA A C 1
ATOM 1307 O O . ALA A 1 179 ? -11.589 -3.738 3.315 1.00 98.50 179 ALA A O 1
ATOM 1308 N N . ARG A 1 180 ? -10.209 -3.118 4.994 1.00 98.69 180 ARG A N 1
ATOM 1309 C CA . ARG A 1 180 ? -9.694 -1.893 4.388 1.00 98.69 180 ARG A CA 1
ATOM 1310 C C . ARG A 1 180 ? -8.175 -1.949 4.281 1.00 98.69 180 ARG A C 1
ATOM 1312 O O . ARG A 1 180 ? -7.514 -2.486 5.169 1.00 98.69 180 ARG A O 1
ATOM 1319 N N . ILE A 1 181 ? -7.621 -1.418 3.197 1.00 98.81 181 ILE A N 1
ATOM 1320 C CA . ILE A 1 181 ? -6.175 -1.376 2.958 1.00 98.81 181 ILE A CA 1
ATOM 1321 C C . ILE A 1 181 ? -5.671 0.066 2.987 1.00 98.81 181 ILE A C 1
ATOM 1323 O O . ILE A 1 181 ? -6.189 0.926 2.281 1.00 98.81 181 ILE A O 1
ATOM 1327 N N . TYR A 1 182 ? -4.652 0.319 3.801 1.00 98.88 182 TYR A N 1
ATOM 1328 C CA . TYR A 1 182 ? -3.919 1.577 3.874 1.00 98.88 182 TYR A CA 1
ATOM 1329 C C . TYR A 1 182 ? -2.658 1.466 3.032 1.00 98.88 182 TYR A C 1
ATOM 1331 O O . TYR A 1 182 ? -1.871 0.544 3.239 1.00 98.88 182 TYR A O 1
ATOM 1339 N N . VAL A 1 183 ? -2.457 2.389 2.096 1.00 98.62 183 VAL A N 1
ATOM 1340 C CA . VAL A 1 183 ? -1.333 2.371 1.150 1.00 98.62 183 VAL A CA 1
ATOM 1341 C C . VAL A 1 183 ? -0.694 3.750 1.021 1.00 98.62 183 VAL A C 1
ATOM 1343 O O . VAL A 1 183 ? -1.372 4.779 1.018 1.00 98.62 183 VAL A O 1
ATOM 1346 N N . ALA A 1 184 ? 0.631 3.798 0.882 1.00 96.56 184 ALA A N 1
ATOM 1347 C CA . ALA A 1 184 ? 1.330 5.076 0.718 1.00 96.56 184 ALA A CA 1
ATOM 1348 C C . ALA A 1 184 ? 1.006 5.760 -0.630 1.00 96.56 184 ALA A C 1
ATOM 1350 O O . ALA A 1 184 ? 0.864 6.984 -0.691 1.00 96.56 184 ALA A O 1
ATOM 1351 N N . LEU A 1 185 ? 0.856 4.975 -1.705 1.00 97.75 185 LEU A N 1
ATOM 1352 C CA . LEU A 1 185 ? 0.532 5.440 -3.058 1.00 97.75 185 LEU A CA 1
ATOM 1353 C C . LEU A 1 185 ? -0.778 4.821 -3.554 1.00 97.75 185 LEU A C 1
ATOM 1355 O O . LEU A 1 185 ? -1.098 3.690 -3.201 1.00 97.75 185 LEU A O 1
ATOM 1359 N N . PHE A 1 186 ? -1.512 5.549 -4.398 1.00 98.56 186 PHE A N 1
ATOM 1360 C CA . PHE A 1 186 ? -2.727 5.039 -5.030 1.00 98.56 186 PHE A CA 1
ATOM 1361 C C . PHE A 1 186 ? -2.437 3.770 -5.866 1.00 98.56 186 PHE A C 1
ATOM 1363 O O . PHE A 1 186 ? -1.515 3.807 -6.690 1.00 98.56 186 PHE A O 1
ATOM 1370 N N . PRO A 1 187 ? -3.210 2.672 -5.711 1.00 98.44 187 PRO A N 1
ATOM 1371 C CA . PRO A 1 187 ? -2.889 1.397 -6.352 1.00 98.44 187 PRO A CA 1
ATOM 1372 C C . PRO A 1 187 ? -2.930 1.439 -7.881 1.00 98.44 187 PRO A C 1
ATOM 1374 O O . PRO A 1 187 ? -3.830 2.038 -8.485 1.00 98.44 187 PRO A O 1
ATOM 1377 N N . CYS A 1 188 ? -1.996 0.730 -8.522 1.00 98.31 188 CYS A N 1
ATOM 1378 C CA . CYS A 1 188 ? -2.036 0.499 -9.969 1.00 98.31 188 CYS A CA 1
ATOM 1379 C C . CYS A 1 188 ? -3.198 -0.437 -10.354 1.00 98.31 188 CYS A C 1
ATOM 1381 O O . CYS A 1 188 ? -3.843 -1.047 -9.501 1.00 98.31 188 CYS A O 1
ATOM 1383 N N . ASN A 1 189 ? -3.467 -0.584 -11.652 1.00 98.56 189 ASN A N 1
ATOM 1384 C CA . ASN A 1 189 ? -4.558 -1.428 -12.145 1.00 98.56 189 ASN A CA 1
ATOM 1385 C C . ASN A 1 189 ? -4.386 -2.913 -11.777 1.00 98.56 189 ASN A C 1
ATOM 1387 O O . ASN A 1 189 ? -5.373 -3.557 -11.438 1.00 98.56 189 ASN A O 1
ATOM 1391 N N . GLU A 1 190 ? -3.170 -3.462 -11.790 1.00 98.56 190 GLU A N 1
ATOM 1392 C CA . GLU A 1 190 ? -2.955 -4.865 -11.396 1.00 98.56 190 GLU A CA 1
ATOM 1393 C C . GLU A 1 190 ? -3.214 -5.082 -9.899 1.00 98.56 190 GLU A C 1
ATOM 1395 O O . GLU A 1 190 ? -3.917 -6.018 -9.518 1.00 98.56 190 GLU A O 1
ATOM 1400 N N . CYS A 1 191 ? -2.757 -4.160 -9.046 1.00 98.62 191 CYS A N 1
ATOM 1401 C CA . CYS A 1 191 ? -3.071 -4.195 -7.617 1.00 98.62 191 CYS A CA 1
ATOM 1402 C C . CYS A 1 191 ? -4.574 -4.033 -7.367 1.00 98.62 191 CYS A C 1
ATOM 1404 O O . CYS A 1 191 ? -5.129 -4.730 -6.524 1.00 98.62 191 CYS A O 1
ATOM 1406 N N . ALA A 1 192 ? -5.254 -3.174 -8.130 1.00 98.75 192 ALA A N 1
ATOM 1407 C CA . ALA A 1 192 ? -6.697 -2.986 -8.020 1.00 98.75 192 ALA A CA 1
ATOM 1408 C C . ALA A 1 192 ? -7.477 -4.274 -8.312 1.00 98.75 192 ALA A C 1
ATOM 1410 O O . ALA A 1 192 ? -8.376 -4.613 -7.545 1.00 98.75 192 ALA A O 1
ATOM 1411 N N . LYS A 1 193 ? -7.099 -5.035 -9.352 1.00 98.75 193 LYS A N 1
ATOM 1412 C CA . LYS A 1 193 ? -7.699 -6.353 -9.632 1.00 98.75 193 LYS A CA 1
ATOM 1413 C C . LYS A 1 193 ? -7.588 -7.273 -8.415 1.00 98.75 193 LYS A C 1
ATOM 1415 O O . LYS A 1 193 ? -8.581 -7.857 -7.996 1.00 98.75 193 LYS A O 1
ATOM 1420 N N . ILE A 1 194 ? -6.400 -7.365 -7.819 1.00 98.69 194 ILE A N 1
ATOM 1421 C CA . ILE A 1 194 ? -6.140 -8.249 -6.673 1.00 98.69 194 ILE A CA 1
ATOM 1422 C C . ILE A 1 194 ? -6.918 -7.780 -5.435 1.00 98.69 194 ILE A C 1
ATOM 1424 O O . ILE A 1 194 ? -7.568 -8.592 -4.779 1.00 98.69 194 ILE A O 1
ATOM 1428 N N . ILE A 1 195 ? -6.924 -6.474 -5.150 1.00 98.81 195 ILE A N 1
ATOM 1429 C CA . ILE A 1 195 ? -7.696 -5.871 -4.052 1.00 98.81 195 ILE A CA 1
ATOM 1430 C C . ILE A 1 195 ? -9.184 -6.214 -4.192 1.00 98.81 195 ILE A C 1
ATOM 1432 O O . ILE A 1 195 ? -9.782 -6.725 -3.245 1.00 98.81 195 ILE A O 1
ATOM 1436 N N . ILE A 1 196 ? -9.766 -6.013 -5.376 1.00 98.75 196 ILE A N 1
ATOM 1437 C CA . ILE A 1 196 ? -11.182 -6.301 -5.643 1.00 98.75 196 ILE A CA 1
ATOM 1438 C C . ILE A 1 196 ? -11.479 -7.790 -5.446 1.00 98.75 196 ILE A C 1
ATOM 1440 O O . ILE A 1 196 ? -12.392 -8.142 -4.697 1.00 98.75 196 ILE A O 1
ATOM 1444 N N . GLN A 1 197 ? -10.681 -8.668 -6.057 1.00 98.56 197 GLN A N 1
ATOM 1445 C CA . GLN A 1 197 ? -10.892 -10.117 -5.992 1.00 98.56 197 GLN A CA 1
ATOM 1446 C C . GLN A 1 197 ? -10.673 -10.686 -4.583 1.00 98.56 197 GLN A C 1
ATOM 1448 O O . GLN A 1 197 ? -11.317 -11.665 -4.211 1.00 98.56 197 GLN A O 1
ATOM 1453 N N . SER A 1 198 ? -9.823 -10.053 -3.768 1.00 98.12 198 SER A N 1
ATOM 1454 C CA . SER A 1 198 ? -9.621 -10.424 -2.360 1.00 98.12 198 SER A CA 1
ATOM 1455 C C . SER A 1 198 ? -10.802 -10.058 -1.447 1.00 98.12 198 SER A C 1
ATOM 1457 O O . SER A 1 198 ? -10.884 -10.532 -0.314 1.00 98.12 198 SER A O 1
ATOM 1459 N N . GLY A 1 199 ? -11.742 -9.242 -1.936 1.00 98.25 199 GLY A N 1
ATOM 1460 C CA . 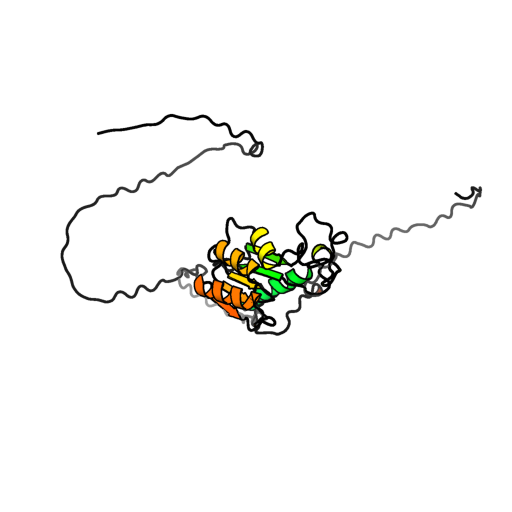GLY A 1 199 ? -12.937 -8.829 -1.206 1.00 98.25 199 GLY A CA 1
ATOM 1461 C C . GLY A 1 199 ? -12.746 -7.630 -0.275 1.00 98.25 199 GLY A C 1
ATOM 1462 O O . GLY A 1 199 ? -13.661 -7.341 0.500 1.00 98.25 199 GLY A O 1
ATOM 1463 N N . ILE A 1 200 ? -11.612 -6.927 -0.351 1.00 98.69 200 ILE A N 1
ATOM 1464 C CA . ILE A 1 200 ? -11.383 -5.644 0.335 1.00 98.69 200 ILE A CA 1
ATOM 1465 C C . ILE A 1 200 ? -12.425 -4.622 -0.143 1.00 98.69 200 ILE A C 1
ATOM 1467 O O . ILE A 1 200 ? -12.787 -4.597 -1.319 1.00 98.69 200 ILE A O 1
ATOM 1471 N N . LYS A 1 201 ? -12.933 -3.790 0.773 1.00 98.62 201 LYS A N 1
ATOM 1472 C CA . LYS A 1 201 ? -14.031 -2.843 0.505 1.00 98.62 201 LYS A CA 1
ATOM 1473 C C . LYS A 1 201 ? -13.627 -1.377 0.537 1.00 98.62 201 LYS A C 1
ATOM 1475 O O . LYS A 1 201 ? -14.356 -0.556 -0.012 1.00 98.62 201 LYS A O 1
ATOM 1480 N N . GLU A 1 202 ? -12.469 -1.053 1.100 1.00 98.81 202 GLU A N 1
ATOM 1481 C CA . GLU A 1 202 ? -11.967 0.319 1.145 1.00 98.81 202 GLU A CA 1
ATOM 1482 C C . GLU A 1 202 ? -10.453 0.365 0.898 1.00 98.81 202 GLU A C 1
ATOM 1484 O O . GLU A 1 202 ? -9.690 -0.417 1.467 1.00 98.81 202 GLU A O 1
ATOM 1489 N N . VAL A 1 203 ? -10.022 1.306 0.061 1.00 98.88 203 VAL A N 1
ATOM 1490 C CA . VAL A 1 203 ? -8.625 1.677 -0.172 1.00 98.88 203 VAL A CA 1
ATOM 1491 C C . VAL A 1 203 ? -8.412 3.081 0.375 1.00 98.88 203 VAL A C 1
ATOM 1493 O O . VAL A 1 203 ? -8.951 4.059 -0.149 1.00 98.88 203 VAL A O 1
ATOM 1496 N N . VAL A 1 204 ? -7.587 3.181 1.409 1.00 98.81 204 VAL A N 1
ATOM 1497 C CA . VAL A 1 204 ? -7.179 4.434 2.034 1.00 98.81 204 VAL A CA 1
ATOM 1498 C C . VAL A 1 204 ? -5.756 4.753 1.584 1.00 98.81 204 VAL A C 1
ATOM 1500 O O . VAL A 1 204 ? -4.826 4.014 1.895 1.00 98.81 204 VAL A O 1
ATOM 1503 N N . TYR A 1 205 ? -5.556 5.838 0.841 1.00 98.69 205 TYR A N 1
ATOM 1504 C CA . TYR A 1 205 ? -4.251 6.170 0.254 1.00 98.69 205 TYR A CA 1
ATOM 1505 C C . TYR A 1 205 ? -3.754 7.547 0.691 1.00 98.69 205 TYR A C 1
ATOM 1507 O O . TYR A 1 205 ? -4.556 8.458 0.879 1.00 98.69 205 TYR A O 1
ATOM 1515 N N . LEU A 1 206 ? -2.437 7.736 0.826 1.00 98.00 206 LEU A N 1
ATOM 1516 C CA . LEU A 1 206 ? -1.887 9.062 1.144 1.00 98.00 206 LEU A CA 1
ATOM 1517 C C . LEU A 1 206 ? -1.701 9.931 -0.111 1.00 98.00 206 LEU A C 1
ATOM 1519 O O . LEU A 1 206 ? -2.136 11.084 -0.149 1.00 98.00 206 LEU A O 1
ATOM 1523 N N . SER A 1 207 ? -1.048 9.394 -1.146 1.00 97.69 207 SER A N 1
ATOM 1524 C CA . SER A 1 207 ? -0.671 10.154 -2.344 1.00 97.69 207 SER A CA 1
ATOM 1525 C C . SER A 1 207 ? -1.231 9.546 -3.629 1.00 97.69 207 SER A C 1
ATOM 1527 O O . SER A 1 207 ? -1.082 8.354 -3.885 1.00 97.69 207 SER A O 1
ATOM 1529 N N . ASP A 1 208 ? -1.805 10.398 -4.481 1.00 97.25 208 ASP A N 1
ATOM 1530 C CA . ASP A 1 208 ? -2.232 10.076 -5.851 1.00 97.25 208 ASP A CA 1
ATOM 1531 C C . ASP A 1 208 ? -1.391 10.848 -6.885 1.00 97.25 208 ASP A C 1
ATOM 1533 O O . ASP A 1 208 ? -1.892 11.445 -7.834 1.00 97.25 208 ASP A O 1
ATOM 1537 N N . LYS A 1 209 ? -0.065 10.887 -6.692 1.00 96.31 209 LYS A N 1
ATOM 1538 C CA . LYS A 1 209 ? 0.845 11.644 -7.578 1.00 96.31 209 LYS A CA 1
ATOM 1539 C C . LYS A 1 209 ? 0.836 11.174 -9.041 1.00 96.31 209 LYS A C 1
ATOM 1541 O O . LYS A 1 209 ? 1.236 11.923 -9.925 1.00 96.31 209 LYS A O 1
ATOM 1546 N N . TYR A 1 210 ? 0.386 9.946 -9.302 1.00 95.81 210 TYR A N 1
ATOM 1547 C CA . TYR A 1 210 ? 0.279 9.365 -10.643 1.00 95.81 210 TYR A CA 1
ATOM 1548 C C . TYR A 1 210 ? -1.154 9.375 -11.183 1.00 95.81 210 TYR A C 1
ATOM 1550 O O . TYR A 1 210 ? -1.465 8.619 -12.107 1.00 95.81 210 TYR A O 1
ATOM 1558 N N . HIS A 1 211 ? -2.009 10.260 -10.656 1.00 96.31 211 HIS A N 1
ATOM 1559 C CA . HIS A 1 211 ? -3.422 10.358 -11.004 1.00 96.31 211 HIS A CA 1
ATOM 1560 C C . HIS A 1 211 ? -3.678 10.267 -12.514 1.00 96.31 211 HIS A C 1
ATOM 1562 O O . HIS A 1 211 ? -4.535 9.509 -12.958 1.00 96.31 211 HIS A O 1
ATOM 1568 N N . HIS A 1 212 ? -2.923 10.995 -13.335 1.00 96.62 212 HIS A N 1
ATOM 1569 C CA . HIS A 1 212 ? -3.193 11.100 -14.772 1.00 96.62 212 HIS A CA 1
ATOM 1570 C C . HIS A 1 212 ? -2.757 9.883 -15.607 1.00 96.62 212 HIS A C 1
ATOM 1572 O O . HIS A 1 212 ? -3.117 9.807 -16.787 1.00 96.62 212 HIS A O 1
ATOM 1578 N N . THR A 1 213 ? -2.019 8.935 -15.025 1.00 97.88 213 THR A N 1
ATOM 1579 C CA . THR A 1 213 ? -1.528 7.745 -15.734 1.00 97.88 213 THR A CA 1
ATOM 1580 C C . THR A 1 213 ? -2.666 6.797 -16.115 1.00 97.88 213 THR A C 1
ATOM 1582 O O . THR A 1 213 ? -3.687 6.708 -15.428 1.00 97.88 213 THR A O 1
ATOM 1585 N N . ASN A 1 214 ? -2.491 6.050 -17.209 1.00 98.44 214 ASN A N 1
ATOM 1586 C CA . ASN A 1 214 ? -3.492 5.081 -17.670 1.00 98.44 214 ASN A CA 1
ATOM 1587 C C . ASN A 1 214 ? -3.748 3.978 -16.631 1.00 98.44 214 ASN A C 1
ATOM 1589 O O . ASN A 1 214 ? -4.891 3.569 -16.442 1.00 98.44 214 ASN A O 1
ATOM 1593 N N . GLN A 1 215 ? -2.708 3.568 -15.902 1.00 97.50 215 GLN A N 1
ATOM 1594 C CA . GLN A 1 215 ? -2.797 2.576 -14.830 1.00 97.50 215 GLN A CA 1
ATOM 1595 C C . GLN A 1 215 ? -3.711 3.057 -13.691 1.00 97.50 215 GLN A C 1
ATOM 1597 O O . GLN A 1 215 ? -4.643 2.349 -13.308 1.00 97.50 215 GLN A O 1
ATOM 1602 N N . CYS A 1 216 ? -3.514 4.283 -13.186 1.00 97.69 216 CYS A N 1
ATOM 1603 C CA . CYS A 1 216 ? -4.354 4.834 -12.116 1.00 97.69 216 CYS A CA 1
ATOM 1604 C C . CYS A 1 216 ? -5.778 5.168 -12.595 1.00 97.69 216 CYS A C 1
ATOM 1606 O O . CYS A 1 216 ? -6.736 4.984 -11.845 1.00 97.69 216 CYS A O 1
ATOM 1608 N N . LYS A 1 217 ? -5.952 5.599 -13.854 1.00 98.56 217 LYS A N 1
ATOM 1609 C CA . LYS A 1 217 ? -7.283 5.782 -14.461 1.00 98.56 217 LYS A CA 1
ATOM 1610 C C . LYS A 1 217 ? -8.059 4.464 -14.527 1.00 98.56 217 LYS A C 1
ATOM 1612 O O . LYS A 1 217 ? -9.193 4.415 -14.061 1.00 98.56 217 LYS A O 1
ATOM 1617 N N . ALA A 1 218 ? -7.441 3.397 -15.037 1.00 98.62 218 ALA A N 1
ATOM 1618 C CA . ALA A 1 218 ? -8.052 2.069 -15.092 1.00 98.62 218 ALA A CA 1
ATOM 1619 C C . ALA A 1 218 ? -8.371 1.527 -13.689 1.00 98.62 218 ALA A C 1
ATOM 1621 O O . ALA A 1 218 ? -9.460 1.004 -13.467 1.00 98.62 218 ALA A O 1
ATOM 1622 N N . SER A 1 219 ? -7.457 1.717 -12.732 1.00 98.62 219 SER A N 1
ATOM 1623 C CA . SER A 1 219 ? -7.649 1.381 -11.316 1.00 98.62 219 SER A CA 1
ATOM 1624 C C . SER A 1 219 ? -8.904 2.045 -10.727 1.00 98.62 219 SER A C 1
ATOM 1626 O O . SER A 1 219 ? -9.784 1.353 -10.216 1.00 98.62 219 SER A O 1
ATOM 1628 N N . ARG A 1 220 ? -9.076 3.365 -10.902 1.00 98.56 220 ARG A N 1
ATOM 1629 C CA . ARG A 1 220 ? -10.287 4.083 -10.454 1.00 98.56 220 ARG A CA 1
ATOM 1630 C C . ARG A 1 220 ? -11.561 3.605 -11.141 1.00 98.56 220 ARG A C 1
ATOM 1632 O O . ARG A 1 220 ? -12.584 3.482 -10.472 1.00 98.56 220 ARG A O 1
ATOM 1639 N N . THR A 1 221 ? -11.513 3.325 -12.444 1.00 98.62 221 THR A N 1
ATOM 1640 C CA . THR A 1 221 ? -12.661 2.753 -13.161 1.00 98.62 221 THR A CA 1
ATOM 1641 C C . THR A 1 221 ? -13.073 1.419 -12.541 1.00 98.62 221 THR A C 1
ATOM 1643 O O . THR A 1 221 ? -14.248 1.239 -12.230 1.00 98.62 221 THR A O 1
ATOM 1646 N N . MET A 1 222 ? -12.117 0.520 -12.281 1.00 98.75 222 MET A N 1
ATOM 1647 C CA . MET A 1 222 ? -12.397 -0.774 -11.654 1.00 98.75 222 MET A CA 1
ATOM 1648 C C . MET A 1 222 ? -12.955 -0.624 -10.238 1.00 98.75 222 MET A C 1
ATOM 1650 O O . MET A 1 222 ? -13.991 -1.216 -9.952 1.00 98.75 222 MET A O 1
ATOM 1654 N N . PHE A 1 223 ? -12.346 0.206 -9.383 1.00 98.69 223 PHE A N 1
ATOM 1655 C CA . PHE A 1 223 ? -12.853 0.432 -8.024 1.00 98.69 223 PHE A CA 1
ATOM 1656 C C . PHE A 1 223 ? -14.268 1.024 -8.015 1.00 98.69 223 PHE A C 1
ATOM 1658 O O . PHE A 1 223 ? -15.117 0.575 -7.243 1.00 98.69 223 PHE A O 1
ATOM 1665 N N . LYS A 1 224 ? -14.554 1.973 -8.920 1.00 98.56 224 LYS A N 1
ATOM 1666 C CA . LYS A 1 224 ? -15.897 2.545 -9.091 1.00 98.56 224 LYS A CA 1
ATOM 1667 C C . LYS A 1 224 ? -16.914 1.483 -9.515 1.00 98.56 224 LYS A C 1
ATOM 1669 O O . LYS A 1 224 ? -18.015 1.464 -8.978 1.00 98.56 224 LYS A O 1
ATOM 1674 N N . MET A 1 225 ? -16.558 0.608 -10.456 1.00 98.62 225 MET A N 1
ATOM 1675 C CA . MET A 1 225 ? -17.444 -0.461 -10.937 1.00 98.62 225 MET A CA 1
ATOM 1676 C C . MET A 1 225 ? -17.674 -1.557 -9.891 1.00 98.62 225 MET A C 1
ATOM 1678 O O . MET A 1 225 ? -18.778 -2.081 -9.793 1.00 98.62 225 MET A O 1
ATOM 1682 N N . SER A 1 226 ? -16.655 -1.902 -9.102 1.00 98.44 226 SER A N 1
ATOM 1683 C CA . SER A 1 226 ? -16.743 -2.954 -8.084 1.00 98.44 226 SER A CA 1
ATOM 1684 C C . SER A 1 226 ? -17.361 -2.489 -6.761 1.00 98.44 226 SER A C 1
ATOM 1686 O O . SER A 1 226 ? -17.581 -3.311 -5.871 1.00 98.44 226 SER A O 1
ATOM 1688 N N . GLY A 1 227 ? -17.575 -1.181 -6.589 1.00 98.50 227 GLY A N 1
ATOM 1689 C CA . GLY A 1 227 ? -18.050 -0.591 -5.336 1.00 98.50 227 GLY A CA 1
ATOM 1690 C C . GLY A 1 227 ? -17.009 -0.597 -4.210 1.00 98.50 227 GLY A C 1
ATOM 1691 O O . GLY A 1 227 ? -17.382 -0.583 -3.040 1.00 98.50 227 GLY A O 1
ATOM 1692 N N . VAL A 1 228 ? -15.713 -0.648 -4.540 1.00 98.75 228 VAL A N 1
ATOM 1693 C CA . VAL A 1 228 ? -14.642 -0.474 -3.545 1.00 98.75 228 VAL A CA 1
ATOM 1694 C C . VAL A 1 228 ? -14.451 1.020 -3.318 1.00 98.75 228 VAL A C 1
ATOM 1696 O O . VAL A 1 228 ? -14.190 1.773 -4.256 1.00 98.75 228 VAL A O 1
ATOM 1699 N N . VAL A 1 229 ? -14.586 1.458 -2.070 1.00 98.69 229 VAL A N 1
ATOM 1700 C CA . VAL A 1 229 ? -14.463 2.870 -1.704 1.00 98.69 229 VAL A CA 1
ATOM 1701 C C . VAL A 1 229 ? -1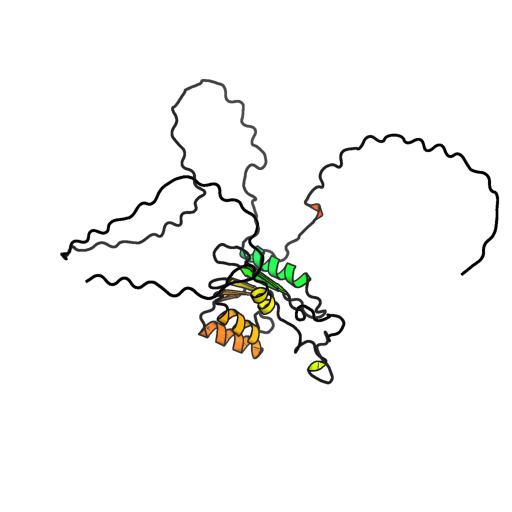2.995 3.276 -1.756 1.00 98.69 229 VAL A C 1
ATOM 1703 O O . VAL A 1 229 ? -12.146 2.627 -1.157 1.00 98.69 229 VAL A O 1
ATOM 1706 N N . THR A 1 230 ? -12.679 4.370 -2.441 1.00 98.56 230 THR A N 1
ATOM 1707 C CA . THR A 1 230 ? -11.335 4.960 -2.425 1.00 98.56 230 THR A CA 1
ATOM 1708 C C . THR A 1 230 ? -11.369 6.274 -1.662 1.00 98.56 230 THR A C 1
ATOM 1710 O O . THR A 1 230 ? -12.142 7.165 -2.020 1.00 98.56 230 THR A O 1
ATOM 1713 N N . ARG A 1 231 ? -10.519 6.424 -0.646 1.00 98.31 231 ARG A N 1
ATOM 1714 C CA . ARG A 1 231 ? -10.459 7.621 0.197 1.00 98.31 231 ARG A CA 1
ATOM 1715 C C . ARG A 1 231 ? -9.023 8.096 0.362 1.00 98.31 231 ARG A C 1
ATOM 1717 O O . ARG A 1 231 ? -8.154 7.332 0.772 1.00 98.31 231 ARG A O 1
ATOM 1724 N N . GLN A 1 232 ? -8.783 9.375 0.087 1.00 98.44 232 GLN A N 1
ATOM 1725 C CA . GLN A 1 232 ? -7.497 9.980 0.404 1.00 98.44 232 GLN A CA 1
ATOM 1726 C C . GLN A 1 232 ? -7.417 10.266 1.905 1.00 98.44 232 GLN A C 1
ATOM 1728 O O . GLN A 1 232 ? -8.311 10.887 2.482 1.00 98.44 232 GLN A O 1
ATOM 1733 N N . HIS A 1 233 ? -6.347 9.811 2.540 1.00 98.06 233 HIS A N 1
ATOM 1734 C CA . HIS A 1 233 ? -6.063 10.093 3.935 1.00 98.06 233 HIS A CA 1
ATOM 1735 C C . HIS A 1 233 ? -5.425 11.476 4.085 1.00 98.06 233 HIS A C 1
ATOM 1737 O O . HIS A 1 233 ? -4.444 11.794 3.413 1.00 98.06 233 HIS A O 1
ATOM 1743 N N . VAL A 1 234 ? -5.971 12.274 5.000 1.00 96.94 234 VAL A N 1
ATOM 1744 C CA . VAL A 1 234 ? -5.406 13.559 5.417 1.00 96.94 234 VAL A CA 1
ATOM 1745 C C . VAL A 1 234 ? -4.901 13.381 6.850 1.00 96.94 234 VAL A C 1
ATOM 1747 O O . VAL A 1 234 ? -5.728 13.309 7.762 1.00 96.94 234 VAL A O 1
ATOM 1750 N N . PRO A 1 235 ? -3.579 13.256 7.059 1.00 94.75 235 PRO A N 1
ATOM 1751 C CA . PRO A 1 235 ? -3.032 12.970 8.379 1.00 94.75 235 PRO A CA 1
ATOM 1752 C C . PRO A 1 235 ? -3.221 14.170 9.309 1.00 94.75 235 PRO A C 1
ATOM 1754 O O . PRO A 1 235 ? -3.034 15.318 8.894 1.00 94.75 235 PRO A O 1
ATOM 1757 N N . LYS A 1 236 ? -3.547 13.923 10.585 1.00 93.12 236 LYS A N 1
ATOM 1758 C CA . LYS A 1 236 ? -3.689 15.009 11.578 1.00 93.12 236 LYS A CA 1
ATOM 1759 C C . LYS A 1 236 ? -2.349 15.651 11.922 1.00 93.12 236 LYS A C 1
ATOM 1761 O O . LYS A 1 236 ? -2.292 16.818 12.298 1.00 93.12 236 LYS A O 1
ATOM 1766 N N . GLN A 1 237 ? -1.274 14.884 11.785 1.00 90.62 237 GLN A N 1
ATOM 1767 C CA . GLN A 1 237 ? 0.096 15.329 11.988 1.00 90.62 237 GLN A CA 1
ATOM 1768 C C . GLN A 1 237 ? 0.990 14.862 10.843 1.00 90.62 237 GLN A C 1
ATOM 1770 O O . GLN A 1 237 ? 0.900 13.734 10.371 1.00 90.62 237 GLN A O 1
ATOM 1775 N N . ARG A 1 238 ? 1.905 15.729 10.409 1.00 91.50 238 ARG A N 1
ATOM 1776 C CA . ARG A 1 238 ? 2.793 15.442 9.272 1.00 91.50 238 ARG A CA 1
ATOM 1777 C C . ARG A 1 238 ? 3.866 14.392 9.585 1.00 91.50 238 ARG A C 1
ATOM 1779 O O . ARG A 1 238 ? 4.402 13.780 8.666 1.00 91.50 238 ARG A O 1
ATOM 1786 N N . LYS A 1 239 ? 4.228 14.221 10.858 1.00 94.06 239 LYS A N 1
ATOM 1787 C CA . LYS A 1 239 ? 5.308 13.333 11.293 1.00 94.06 239 LYS A CA 1
ATOM 1788 C C . LYS A 1 239 ? 4.908 12.619 12.576 1.00 94.06 239 LYS A C 1
ATOM 1790 O O . LYS A 1 239 ? 4.408 13.251 13.499 1.00 94.06 239 LYS A O 1
ATOM 1795 N N . ILE A 1 240 ? 5.195 11.325 12.621 1.00 93.88 240 ILE A N 1
ATOM 1796 C CA . ILE A 1 240 ? 5.161 10.499 13.826 1.00 93.88 240 ILE A CA 1
ATOM 1797 C C . ILE A 1 240 ? 6.607 10.096 14.109 1.00 93.88 240 ILE A C 1
ATOM 1799 O O . ILE A 1 240 ? 7.315 9.665 13.198 1.00 93.88 240 ILE A O 1
ATOM 1803 N N . THR A 1 241 ? 7.056 10.279 15.346 1.00 94.00 241 THR A N 1
ATOM 1804 C CA . THR A 1 241 ? 8.398 9.885 15.785 1.00 94.00 241 THR A CA 1
ATOM 1805 C C . THR A 1 241 ? 8.277 8.629 16.637 1.00 94.00 241 THR A C 1
ATOM 1807 O O . THR A 1 241 ? 7.470 8.597 17.562 1.00 94.00 241 THR A O 1
ATOM 1810 N N . ILE A 1 242 ? 9.067 7.608 16.308 1.00 93.94 242 ILE A N 1
ATOM 1811 C CA . ILE A 1 242 ? 9.259 6.416 17.135 1.00 93.94 242 ILE A CA 1
ATOM 1812 C C . ILE A 1 242 ? 10.653 6.550 17.738 1.00 93.94 242 ILE A C 1
ATOM 1814 O O . ILE A 1 242 ? 11.637 6.473 17.003 1.00 93.94 242 ILE A O 1
ATOM 1818 N N . ASP A 1 243 ? 10.725 6.801 19.041 1.00 93.50 243 ASP A N 1
ATOM 1819 C CA . ASP A 1 243 ? 11.982 6.887 19.779 1.00 93.50 243 ASP A CA 1
ATOM 1820 C C . ASP A 1 243 ? 12.127 5.655 20.680 1.00 93.50 243 ASP A C 1
ATOM 1822 O O . ASP A 1 243 ? 11.298 5.397 21.552 1.00 93.50 243 ASP A O 1
ATOM 1826 N N . PHE A 1 244 ? 13.175 4.863 20.451 1.00 92.00 244 PHE A N 1
ATOM 1827 C CA . PHE A 1 244 ? 13.459 3.690 21.278 1.00 92.00 244 PHE A CA 1
ATOM 1828 C C . PHE A 1 244 ? 13.996 4.067 22.670 1.00 92.00 244 PHE A C 1
ATOM 1830 O O . PHE A 1 244 ? 13.979 3.223 23.563 1.00 92.00 244 PHE A O 1
ATOM 1837 N N . GLY A 1 245 ? 14.440 5.312 22.875 1.00 91.44 245 GLY A N 1
ATOM 1838 C CA . GLY A 1 245 ? 14.889 5.842 24.164 1.00 91.44 245 GLY A CA 1
ATOM 1839 C C . GLY A 1 245 ? 13.760 6.219 25.128 1.00 91.44 245 GLY A C 1
ATOM 1840 O O . GLY A 1 245 ? 14.014 6.368 26.322 1.00 91.44 245 GLY A O 1
ATOM 1841 N N . ASP A 1 246 ? 12.513 6.321 24.652 1.00 87.75 246 ASP A N 1
ATOM 1842 C CA . ASP A 1 246 ? 11.349 6.637 25.498 1.00 87.75 246 ASP A CA 1
ATOM 1843 C C . ASP A 1 246 ? 11.041 5.525 26.517 1.00 87.75 246 ASP A C 1
ATOM 1845 O O . ASP A 1 246 ? 10.400 5.761 27.546 1.00 87.75 246 ASP A O 1
ATOM 1849 N N . VAL A 1 247 ? 11.513 4.302 26.258 1.00 86.19 247 VAL A N 1
ATOM 1850 C CA . VAL A 1 247 ? 11.413 3.179 27.191 1.00 86.19 247 VAL A CA 1
ATOM 1851 C C . VAL A 1 247 ? 12.678 3.144 28.041 1.00 86.19 247 VAL A C 1
ATOM 1853 O O . VAL A 1 247 ? 13.727 2.679 27.599 1.00 86.19 247 VAL A O 1
ATOM 1856 N N . GLN A 1 248 ? 12.574 3.628 29.281 1.00 80.38 248 GLN A N 1
ATOM 1857 C CA . GLN A 1 248 ? 13.681 3.560 30.233 1.00 80.38 248 GLN A CA 1
ATOM 1858 C C . GLN A 1 248 ? 14.072 2.091 30.468 1.00 80.38 248 GLN A C 1
ATOM 1860 O O . GLN A 1 248 ? 13.204 1.290 30.840 1.00 80.38 248 GLN A O 1
ATOM 1865 N N . PRO A 1 249 ? 15.348 1.711 30.276 1.00 79.19 249 PRO A N 1
ATOM 1866 C CA . PRO A 1 249 ? 15.798 0.381 30.647 1.00 79.19 249 PRO A CA 1
ATOM 1867 C C . PRO A 1 249 ? 15.606 0.192 32.154 1.00 79.19 249 PRO A C 1
ATOM 1869 O O . PRO A 1 249 ? 15.780 1.128 32.939 1.00 79.19 249 PRO A O 1
ATOM 1872 N N . SER A 1 250 ? 15.234 -1.021 32.572 1.00 78.88 250 SER A N 1
ATOM 1873 C CA . SER A 1 250 ? 15.195 -1.352 33.997 1.00 78.88 250 SER A CA 1
ATOM 1874 C C . SER A 1 250 ? 16.554 -1.027 34.626 1.00 78.88 250 SER A C 1
ATOM 1876 O O . SER A 1 250 ? 17.576 -1.285 33.982 1.00 78.88 250 SER A O 1
ATOM 1878 N N . PRO A 1 251 ? 16.597 -0.472 35.853 1.00 74.88 251 PRO A N 1
ATOM 1879 C CA . PRO A 1 251 ? 17.863 -0.209 36.511 1.00 74.88 251 PRO A CA 1
ATOM 1880 C C . PRO A 1 251 ? 18.649 -1.516 36.563 1.00 74.88 251 PRO A C 1
ATOM 1882 O O . PRO A 1 251 ? 18.186 -2.505 37.135 1.00 74.88 251 PRO A O 1
ATOM 1885 N N . VAL A 1 252 ? 19.814 -1.537 35.914 1.00 69.81 252 VAL A N 1
ATOM 1886 C CA . VAL A 1 252 ? 20.758 -2.640 36.059 1.00 69.81 252 VAL A CA 1
ATOM 1887 C C . VAL A 1 252 ? 21.156 -2.606 37.525 1.00 69.81 252 VAL A C 1
ATOM 1889 O O . VAL A 1 252 ? 21.786 -1.644 37.962 1.00 69.81 252 VAL A O 1
ATOM 1892 N N . GLY A 1 253 ? 20.697 -3.592 38.300 1.00 53.84 253 GLY A N 1
ATOM 1893 C CA . GLY A 1 253 ? 21.072 -3.711 39.701 1.00 53.84 253 GLY A CA 1
ATOM 1894 C C . GLY A 1 253 ? 22.587 -3.623 39.789 1.00 53.84 253 GLY A C 1
ATOM 1895 O O . GLY A 1 253 ? 23.279 -4.315 39.041 1.00 53.84 253 GLY A O 1
ATOM 1896 N N . GLU A 1 254 ? 23.089 -2.732 40.641 1.00 50.78 254 GLU A N 1
ATOM 1897 C CA . GLU A 1 254 ? 24.503 -2.665 40.979 1.00 50.78 254 GLU A CA 1
ATOM 1898 C C . GLU A 1 254 ? 24.905 -4.032 41.538 1.00 50.78 254 GLU A C 1
ATOM 1900 O O . GLU A 1 254 ? 24.780 -4.320 42.727 1.00 50.78 254 GLU A O 1
ATOM 1905 N N . GLY A 1 255 ? 25.344 -4.915 40.640 1.00 45.16 255 GLY A N 1
ATOM 1906 C CA . GLY A 1 255 ? 26.080 -6.105 40.988 1.00 45.16 255 GLY A CA 1
ATOM 1907 C C . GLY A 1 255 ? 27.259 -5.623 41.804 1.00 45.16 255 GLY A C 1
ATOM 1908 O O . GLY A 1 255 ? 28.065 -4.815 41.339 1.00 45.16 255 GLY A O 1
ATOM 1909 N N . THR A 1 256 ? 27.285 -6.070 43.052 1.00 42.03 256 THR A N 1
ATOM 1910 C CA . THR A 1 256 ? 28.362 -5.886 44.009 1.00 42.03 256 THR A CA 1
ATOM 1911 C C . THR A 1 256 ? 29.677 -5.954 43.244 1.00 42.03 256 THR A C 1
ATOM 1913 O O . THR A 1 256 ? 29.986 -6.984 42.642 1.00 42.03 256 THR A O 1
ATOM 1916 N N . LYS A 1 257 ? 30.439 -4.853 43.206 1.00 42.22 257 LYS A N 1
ATOM 1917 C CA . LYS A 1 257 ? 31.823 -4.897 42.737 1.00 42.22 257 LYS A CA 1
ATOM 1918 C C . LYS A 1 257 ? 32.577 -5.806 43.704 1.00 42.22 257 LYS A C 1
ATOM 1920 O O . LYS A 1 257 ? 33.117 -5.348 44.706 1.00 42.22 257 LYS A O 1
ATOM 1925 N N . ALA A 1 258 ? 32.571 -7.109 43.440 1.00 40.19 258 ALA A N 1
ATOM 1926 C CA . ALA A 1 258 ? 33.545 -8.010 44.007 1.00 40.19 258 ALA A CA 1
ATOM 1927 C C . ALA A 1 258 ? 34.887 -7.545 43.442 1.00 40.19 258 ALA A C 1
ATOM 1929 O O . ALA A 1 258 ? 35.163 -7.706 42.253 1.00 40.19 258 ALA A O 1
ATOM 1930 N N . ASN A 1 259 ? 35.677 -6.884 44.287 1.00 39.31 259 ASN A N 1
ATOM 1931 C CA . ASN A 1 259 ? 37.080 -6.610 44.026 1.00 39.31 259 ASN A CA 1
ATOM 1932 C C . ASN A 1 259 ? 37.785 -7.953 43.822 1.00 39.31 259 ASN A C 1
ATOM 1934 O O . ASN A 1 259 ? 38.272 -8.566 44.770 1.00 39.31 259 ASN A O 1
ATOM 1938 N N . VAL A 1 260 ? 37.835 -8.427 42.580 1.00 39.47 260 VAL A N 1
ATOM 1939 C CA . VAL A 1 260 ? 38.808 -9.436 42.190 1.00 39.47 260 VAL A CA 1
ATOM 1940 C C . VAL A 1 260 ? 40.124 -8.687 42.046 1.00 39.47 260 VAL A C 1
ATOM 1942 O O . VAL A 1 260 ? 40.419 -8.099 41.008 1.00 39.47 260 VAL A O 1
ATOM 1945 N N . ASN A 1 261 ? 40.899 -8.670 43.130 1.00 38.09 261 ASN A N 1
ATOM 1946 C CA . ASN A 1 261 ? 42.317 -8.345 43.075 1.00 38.09 261 ASN A CA 1
ATOM 1947 C C . ASN A 1 261 ? 42.995 -9.398 42.193 1.00 38.09 261 ASN A C 1
ATOM 1949 O O . ASN A 1 261 ? 43.373 -10.469 42.665 1.00 38.09 261 ASN A O 1
ATOM 1953 N N . VAL A 1 262 ? 43.140 -9.104 40.902 1.00 40.19 262 VAL A N 1
ATOM 1954 C CA . VAL A 1 262 ? 44.061 -9.845 40.043 1.00 40.19 262 VAL A CA 1
ATOM 1955 C C . VAL A 1 262 ? 45.462 -9.387 40.430 1.00 40.19 262 VAL A C 1
ATOM 1957 O O . VAL A 1 262 ? 45.948 -8.352 39.980 1.00 40.19 262 VAL A O 1
ATOM 1960 N N . ALA A 1 263 ? 46.094 -10.141 41.328 1.00 37.97 263 ALA A N 1
ATOM 1961 C CA . ALA A 1 263 ? 47.514 -10.014 41.596 1.00 37.97 263 ALA A CA 1
ATOM 1962 C C . ALA A 1 263 ? 48.273 -10.295 40.292 1.00 37.97 263 ALA A C 1
ATOM 1964 O O . ALA A 1 263 ? 48.266 -11.413 39.780 1.00 37.97 263 ALA A O 1
ATOM 1965 N N . THR A 1 264 ? 48.916 -9.273 39.735 1.00 38.91 264 THR A N 1
ATOM 1966 C CA . THR A 1 264 ? 49.831 -9.426 38.606 1.00 38.91 264 THR A CA 1
ATOM 1967 C C . THR A 1 264 ? 51.106 -10.113 39.091 1.00 38.91 264 THR A C 1
ATOM 1969 O O . THR A 1 264 ? 52.055 -9.448 39.508 1.00 38.91 264 THR A O 1
ATOM 1972 N N . SER A 1 265 ? 51.153 -11.442 39.044 1.00 39.09 265 SER A N 1
ATOM 1973 C CA . SER A 1 265 ? 52.417 -12.174 39.043 1.00 39.09 265 SER A CA 1
ATOM 1974 C C . SER A 1 265 ? 52.926 -12.248 37.602 1.00 39.09 265 SER A C 1
ATOM 1976 O O . SER A 1 265 ? 52.330 -12.885 36.738 1.00 39.09 265 SER A O 1
ATOM 1978 N N . LYS A 1 266 ? 54.026 -11.541 37.318 1.00 37.53 266 LYS A N 1
ATOM 1979 C CA . LYS A 1 266 ? 54.781 -11.699 36.067 1.00 37.53 266 LYS A CA 1
ATOM 1980 C C . LYS A 1 266 ? 55.342 -13.126 35.999 1.00 37.53 266 LYS A C 1
ATOM 1982 O O . LYS A 1 266 ? 56.089 -13.486 36.909 1.00 37.53 266 LYS A O 1
ATOM 1987 N N . PRO A 1 267 ? 55.115 -13.895 34.922 1.00 36.25 267 PRO A N 1
ATOM 1988 C CA . PRO A 1 267 ? 55.991 -14.999 34.576 1.00 36.25 267 PRO A CA 1
ATOM 1989 C C . PRO A 1 267 ? 57.156 -14.468 33.733 1.00 36.25 267 PRO A C 1
ATOM 1991 O O . PRO A 1 267 ? 56.994 -13.633 32.843 1.00 36.25 267 PRO A O 1
ATOM 1994 N N . SER A 1 268 ? 58.344 -14.947 34.071 1.00 36.84 268 SER A N 1
ATOM 1995 C CA . SER A 1 268 ? 59.625 -14.704 33.418 1.00 36.84 268 SER A CA 1
ATOM 1996 C C . SER A 1 268 ? 59.606 -15.001 31.918 1.00 36.84 268 SER A C 1
ATOM 1998 O O . SER A 1 268 ? 59.097 -16.031 31.482 1.00 36.84 268 SER A O 1
ATOM 2000 N N . VAL A 1 269 ? 60.252 -14.125 31.150 1.00 39.97 269 VAL A N 1
ATOM 2001 C CA . VAL A 1 269 ? 60.596 -14.332 29.742 1.00 39.97 269 VAL A CA 1
ATOM 2002 C C . VAL A 1 269 ? 61.530 -15.539 29.612 1.00 39.97 269 VAL A C 1
ATOM 2004 O O . VAL A 1 269 ? 62.628 -15.531 30.161 1.00 39.97 269 VAL A O 1
ATOM 2007 N N . ALA A 1 270 ? 61.118 -16.538 28.835 1.00 36.62 270 ALA A N 1
ATOM 2008 C CA . ALA A 1 270 ? 62.008 -17.492 28.184 1.00 36.62 270 ALA A CA 1
ATOM 2009 C C . ALA A 1 270 ? 61.535 -17.629 26.732 1.00 36.62 270 ALA A C 1
ATOM 2011 O O . ALA A 1 270 ? 60.392 -18.002 26.473 1.00 36.62 270 ALA A O 1
ATOM 2012 N N . GLY A 1 271 ? 62.387 -17.215 25.797 1.00 33.44 271 GLY A N 1
ATOM 2013 C CA . GLY A 1 271 ? 62.076 -17.203 24.374 1.00 33.44 271 GLY A CA 1
ATOM 2014 C C . GLY A 1 271 ? 62.077 -18.595 23.749 1.00 33.44 271 GLY A C 1
ATOM 2015 O O . GLY A 1 271 ? 62.777 -19.494 24.199 1.00 33.44 271 GLY A O 1
ATOM 2016 N N . SER A 1 272 ? 61.344 -18.742 22.651 1.00 35.41 272 SER A N 1
ATOM 2017 C CA . SER A 1 272 ? 61.838 -19.429 21.457 1.00 35.41 272 SER A CA 1
ATOM 2018 C C . SER A 1 272 ? 60.949 -19.081 20.263 1.00 35.41 272 SER A C 1
ATOM 2020 O O . SER A 1 272 ? 59.742 -18.890 20.387 1.00 35.41 272 SER A O 1
ATOM 2022 N N . ASN A 1 273 ? 61.627 -18.906 19.135 1.00 39.78 273 ASN A N 1
ATOM 2023 C CA . ASN A 1 273 ? 61.133 -18.543 17.813 1.00 39.78 273 ASN A CA 1
ATOM 2024 C C . ASN A 1 273 ? 60.081 -19.527 17.299 1.00 39.78 273 ASN A C 1
ATOM 2026 O O . ASN A 1 273 ? 60.257 -20.709 17.545 1.00 39.78 273 ASN A O 1
ATOM 2030 N N . TYR A 1 274 ? 59.120 -19.075 16.487 1.00 37.00 274 TYR A N 1
ATOM 2031 C CA . TYR A 1 274 ? 58.789 -19.746 15.222 1.00 37.00 274 TYR A CA 1
ATOM 2032 C C . TYR A 1 274 ? 58.116 -18.769 14.249 1.00 37.00 274 TYR A C 1
ATOM 2034 O O . TYR A 1 274 ? 57.320 -17.911 14.628 1.00 37.00 274 TYR A O 1
ATOM 2042 N N . GLU A 1 275 ? 58.560 -18.877 13.003 1.00 40.06 275 GLU A N 1
ATOM 2043 C CA . GLU A 1 275 ? 58.303 -18.005 11.868 1.00 40.06 275 GLU A CA 1
ATOM 2044 C C . GLU A 1 275 ? 56.897 -18.157 11.271 1.00 40.06 275 GLU A C 1
ATOM 2046 O O . GLU A 1 275 ? 56.236 -19.181 11.412 1.00 40.06 275 GLU A O 1
ATOM 2051 N N . LYS A 1 276 ? 56.515 -17.088 10.562 1.00 40.41 276 LYS A N 1
ATOM 2052 C CA . LYS A 1 276 ? 55.615 -16.998 9.402 1.00 40.41 276 LYS A CA 1
ATOM 2053 C C . LYS A 1 276 ? 55.067 -18.323 8.847 1.00 40.41 276 LYS A C 1
ATOM 2055 O O . LYS A 1 276 ? 55.847 -19.150 8.384 1.00 40.41 276 LYS A O 1
ATOM 2060 N N . LEU A 1 277 ? 53.743 -18.364 8.686 1.00 38.06 277 LEU A N 1
ATOM 2061 C CA . LEU A 1 277 ? 53.043 -18.585 7.410 1.00 38.06 277 LEU A CA 1
ATOM 2062 C C . LEU A 1 277 ? 51.682 -17.880 7.461 1.00 38.06 277 LEU A C 1
ATOM 2064 O O . LEU A 1 277 ? 51.018 -17.979 8.516 1.00 38.06 277 LEU A O 1
#

Sequence (277 aa):
MNGLICLGAGASCDMPCCRGLKRGGGGGGESCVSINGSDGPGPVDGNKVEATLVRNDTYDRPLADKENVVVEGSTPAKKKLKGSGPRENPLCWDDYFMSVAFLSSMRSKDPSTQVGACIVNQDNRIVGIGYNGFPAGCDDSALPWCRTGETELDTKYPYVCHAEVNAILNKCSADVRGARIYVALFPCNECAKIIIQSGIKEVVYLSDKYHHTNQCKASRTMFKMSGVVTRQHVPKQRKITIDFGDVQPSPVGEGTKANVNVATSKPSVAGSNYEKL